Protein AF-A0A3A1XYJ6-F1 (afdb_monomer)

Secondary structure (DSSP, 8-state):
-HHHHHTS-HHHHHHHIIIIIHHHHHHHHHHHHHHHHHHHHHHHHHHH-TT--S-----------HHHHHHHHHHHHHTTTT-HHHHHHHHHHHHHHHHHHHHHHHHHHH-TT--EEEEE-SSS--HHHHHHHHT-S-B-SGGGSPPP-TT---EEEEE-SSS----TT--HHHHHHHHHHHHHHHHHHHHHHHHHTT--GGG-PPPPHHHHHHHHTTSTTT-TTSS--PPPTT--TTEEPPPHHHHHHHHT--TTS----STT---TT-----TT--HHHHHHHHHHHHHS-SEEEE-SSTTEEEEEEEETTEEEEEEEEE-SSSEEEEEEEE--S-SSS---

Structure (mmCIF, N/CA/C/O backbone):
data_AF-A0A3A1XYJ6-F1
#
_entry.id   AF-A0A3A1XYJ6-F1
#
loop_
_atom_site.group_PDB
_atom_site.id
_atom_site.type_symbol
_atom_site.label_atom_id
_atom_site.label_alt_id
_atom_site.label_comp_id
_atom_site.label_asym_id
_atom_site.label_entity_id
_atom_site.label_seq_id
_atom_site.pdbx_PDB_ins_code
_atom_site.Cartn_x
_atom_site.Cartn_y
_atom_site.Cartn_z
_atom_site.occupancy
_atom_site.B_iso_or_equiv
_atom_site.auth_seq_id
_atom_site.auth_comp_id
_atom_site.auth_asym_id
_atom_site.auth_atom_id
_atom_site.pdbx_PDB_model_num
ATOM 1 N N . MET A 1 1 ? 26.754 -19.474 11.136 1.00 63.81 1 MET A N 1
ATOM 2 C CA . MET A 1 1 ? 26.015 -18.246 11.512 1.00 63.81 1 MET A CA 1
ATOM 3 C C . MET A 1 1 ? 24.917 -18.523 12.541 1.00 63.81 1 MET A C 1
ATOM 5 O O . MET A 1 1 ? 25.053 -18.059 13.660 1.00 63.81 1 MET A O 1
ATOM 9 N N . LEU A 1 2 ? 23.892 -19.336 12.244 1.00 57.06 2 LEU A N 1
ATOM 10 C CA . LEU A 1 2 ? 22.789 -19.609 13.192 1.00 57.06 2 LEU A CA 1
ATOM 11 C C . LEU A 1 2 ? 23.242 -20.187 14.548 1.00 57.06 2 LEU A C 1
ATOM 13 O O . LEU A 1 2 ? 22.751 -19.758 15.584 1.00 57.06 2 LEU A O 1
ATOM 17 N N . GLN A 1 3 ? 24.231 -21.089 14.557 1.00 61.28 3 GLN A N 1
ATOM 18 C CA . GLN A 1 3 ? 24.819 -21.616 15.799 1.00 61.28 3 GLN A CA 1
ATOM 19 C C . GLN A 1 3 ? 25.524 -20.534 16.640 1.00 61.28 3 GLN A C 1
ATOM 21 O O . GLN A 1 3 ? 25.426 -20.575 17.857 1.00 61.28 3 GLN A O 1
ATOM 26 N N . LYS A 1 4 ? 26.163 -19.542 15.997 1.00 59.78 4 LYS A N 1
ATOM 27 C CA . LYS A 1 4 ? 26.840 -18.401 16.648 1.00 59.78 4 LYS A CA 1
ATOM 28 C C . LYS A 1 4 ? 25.825 -17.449 17.296 1.00 59.78 4 LYS A C 1
ATOM 30 O O . LYS A 1 4 ? 26.060 -16.979 18.399 1.00 59.78 4 LYS A O 1
ATOM 35 N N . ILE A 1 5 ? 24.688 -17.211 16.635 1.00 60.09 5 ILE A N 1
ATOM 36 C CA . ILE A 1 5 ? 23.579 -16.397 17.168 1.00 60.09 5 ILE A CA 1
ATOM 37 C C . ILE A 1 5 ? 22.907 -17.110 18.351 1.00 60.09 5 ILE A C 1
ATOM 39 O O . ILE A 1 5 ? 22.616 -16.480 19.362 1.00 60.09 5 ILE A O 1
ATOM 43 N N . ALA A 1 6 ? 22.698 -18.427 18.251 1.00 54.47 6 ALA A N 1
ATOM 44 C CA . ALA A 1 6 ? 22.055 -19.220 19.299 1.00 54.47 6 ALA A CA 1
ATOM 45 C C . ALA A 1 6 ? 22.888 -19.338 20.590 1.00 54.47 6 ALA A C 1
ATOM 47 O O . ALA A 1 6 ? 22.323 -19.580 21.653 1.00 54.47 6 ALA A O 1
ATOM 48 N N . SER A 1 7 ? 24.213 -19.176 20.504 1.00 56.34 7 SER A N 1
ATOM 49 C CA . SER A 1 7 ? 25.140 -19.267 21.638 1.00 56.34 7 SER A CA 1
ATOM 50 C C . SER A 1 7 ? 25.581 -17.913 22.212 1.00 56.34 7 SER A C 1
ATOM 52 O O . SER A 1 7 ? 26.388 -17.891 23.138 1.00 56.34 7 SER A O 1
ATOM 54 N N . ALA A 1 8 ? 25.133 -16.793 21.640 1.00 66.06 8 ALA A N 1
ATOM 55 C CA . ALA A 1 8 ? 25.579 -15.449 22.004 1.00 66.06 8 ALA A CA 1
ATOM 56 C C . ALA A 1 8 ? 24.764 -14.845 23.164 1.00 66.06 8 ALA A C 1
ATOM 58 O O . ALA A 1 8 ? 23.634 -15.260 23.433 1.00 66.06 8 ALA A O 1
ATOM 59 N N . SER A 1 9 ? 25.324 -13.834 23.842 1.00 69.75 9 SER A N 1
ATOM 60 C CA . SER A 1 9 ? 24.548 -13.005 24.774 1.00 69.75 9 SER A CA 1
ATOM 61 C C . SER A 1 9 ? 23.397 -12.313 24.025 1.00 69.75 9 SER A C 1
ATOM 63 O O . S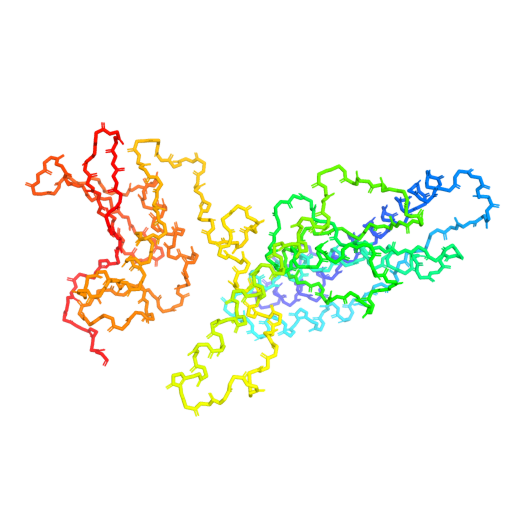ER A 1 9 ? 23.477 -12.119 22.813 1.00 69.75 9 SER A O 1
ATOM 65 N N . THR A 1 10 ? 22.317 -11.920 24.708 1.00 72.62 10 THR A N 1
ATOM 66 C CA . THR A 1 10 ? 21.145 -11.306 24.049 1.00 72.62 10 THR A CA 1
ATOM 67 C C . THR A 1 10 ? 21.507 -10.085 23.196 1.00 72.62 10 THR A C 1
ATOM 69 O O . THR A 1 10 ? 20.872 -9.847 22.171 1.00 72.62 10 THR A O 1
ATOM 72 N N . GLU A 1 11 ? 22.522 -9.321 23.604 1.00 71.00 11 GLU A N 1
ATOM 73 C CA . GLU A 1 11 ? 22.974 -8.138 22.871 1.00 71.00 11 GLU A CA 1
ATOM 74 C C . GLU A 1 11 ? 23.861 -8.516 21.677 1.00 71.00 11 GLU A C 1
ATOM 76 O O . GLU A 1 11 ? 23.611 -8.066 20.560 1.00 71.00 11 GLU A O 1
ATOM 81 N N . ASP A 1 12 ? 24.808 -9.438 21.859 1.00 73.75 12 ASP A N 1
ATOM 82 C CA . ASP A 1 12 ? 25.664 -9.924 20.768 1.00 73.75 12 ASP A CA 1
ATOM 83 C C . ASP A 1 12 ? 24.860 -10.676 19.693 1.00 73.75 12 ASP A C 1
AT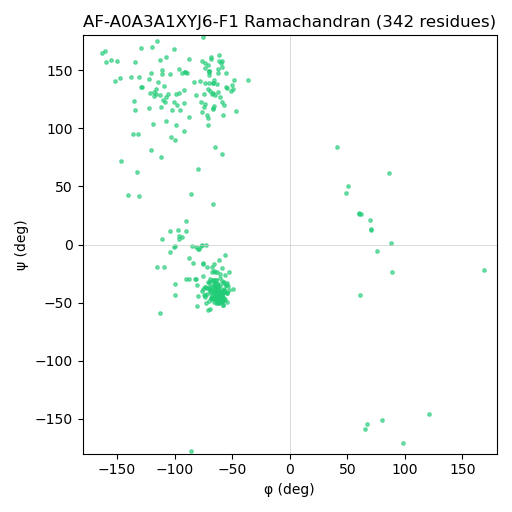OM 85 O O . ASP A 1 12 ? 25.139 -10.569 18.498 1.00 73.75 12 ASP A O 1
ATOM 89 N N . ALA A 1 13 ? 23.814 -11.405 20.097 1.00 71.31 13 ALA A N 1
ATOM 90 C CA . ALA A 1 13 ? 22.883 -12.067 19.189 1.00 71.31 13 ALA A CA 1
ATOM 91 C C . ALA A 1 13 ? 22.082 -11.056 18.352 1.00 71.31 13 ALA A C 1
ATOM 93 O O . ALA A 1 13 ? 21.838 -11.299 17.169 1.00 71.31 13 ALA A O 1
ATOM 94 N N . ARG A 1 14 ? 21.690 -9.914 18.940 1.00 70.44 14 ARG A N 1
ATOM 95 C CA . ARG A 1 14 ? 21.007 -8.822 18.223 1.00 70.44 14 ARG A CA 1
ATOM 96 C C . ARG A 1 14 ? 21.930 -8.149 17.218 1.00 70.44 14 ARG A C 1
ATOM 98 O O . ARG A 1 14 ? 21.510 -7.942 16.086 1.00 70.44 14 ARG A O 1
ATOM 105 N N . ILE A 1 15 ? 23.171 -7.863 17.607 1.00 75.31 15 ILE A N 1
ATOM 106 C CA . ILE A 1 15 ? 24.178 -7.274 16.717 1.00 75.31 15 ILE A CA 1
ATOM 107 C C . ILE A 1 15 ? 24.448 -8.215 15.537 1.00 75.31 15 ILE A C 1
ATOM 109 O O . ILE A 1 15 ? 24.305 -7.813 14.389 1.00 75.31 15 ILE A O 1
ATOM 113 N N . ALA A 1 16 ? 24.717 -9.500 15.793 1.00 79.50 16 ALA A N 1
ATOM 114 C CA . ALA A 1 16 ? 24.956 -10.480 14.731 1.00 79.50 16 ALA A CA 1
ATOM 115 C C . ALA A 1 16 ? 23.741 -10.676 13.798 1.00 79.50 16 ALA A C 1
ATOM 117 O O . ALA A 1 16 ? 23.899 -10.911 12.599 1.00 79.50 16 ALA A O 1
ATOM 118 N N . LEU A 1 17 ? 22.516 -10.570 14.323 1.00 76.75 17 LEU A N 1
ATOM 119 C CA . LEU A 1 17 ? 21.297 -10.613 13.515 1.00 76.75 17 LEU A CA 1
ATOM 120 C C . LEU A 1 17 ? 21.206 -9.414 12.554 1.00 76.75 17 LEU A C 1
ATOM 122 O O . LEU A 1 17 ? 20.883 -9.607 11.382 1.00 76.75 17 LEU A O 1
ATOM 126 N N . ILE A 1 18 ? 21.485 -8.205 13.048 1.00 75.94 18 ILE A N 1
ATOM 127 C CA . ILE A 1 18 ? 21.384 -6.944 12.296 1.00 75.94 18 ILE A CA 1
ATOM 128 C C . ILE A 1 18 ? 22.517 -6.794 11.281 1.00 75.94 18 ILE A C 1
ATOM 130 O O . ILE A 1 18 ? 22.260 -6.426 10.137 1.00 75.94 18 ILE A O 1
ATOM 134 N N . ASP A 1 19 ? 23.747 -7.086 11.693 1.00 79.56 19 ASP A N 1
ATOM 135 C CA . ASP A 1 19 ? 24.942 -6.778 10.908 1.00 79.56 19 ASP A CA 1
ATOM 136 C C . ASP A 1 19 ? 25.295 -7.893 9.922 1.00 79.56 19 ASP A C 1
ATOM 138 O O . ASP A 1 19 ? 25.861 -7.623 8.862 1.00 79.56 19 ASP A O 1
ATOM 142 N N . GLU A 1 20 ? 24.963 -9.148 10.249 1.00 80.88 20 GLU A N 1
ATOM 143 C CA . GLU A 1 20 ? 25.356 -10.303 9.439 1.00 80.88 20 GLU A CA 1
ATOM 144 C C . GLU A 1 20 ? 24.151 -10.984 8.771 1.00 80.88 20 GLU A C 1
ATOM 146 O O . GLU A 1 20 ? 24.097 -11.076 7.545 1.00 80.88 20 GLU A O 1
ATOM 151 N N . LEU A 1 21 ? 23.168 -11.465 9.543 1.00 81.75 21 LEU A N 1
ATOM 152 C CA . LEU A 1 21 ? 22.130 -12.349 8.991 1.00 81.75 21 LEU A CA 1
ATOM 153 C C . LEU A 1 21 ? 21.122 -11.615 8.097 1.00 81.75 21 LEU A C 1
ATOM 155 O O . LEU A 1 21 ? 20.847 -12.075 6.989 1.00 81.75 21 LEU A O 1
ATOM 159 N N . ILE A 1 22 ? 20.545 -10.504 8.566 1.00 79.31 22 ILE A N 1
ATOM 160 C CA . ILE A 1 22 ? 19.515 -9.778 7.806 1.00 79.31 22 ILE A CA 1
ATOM 161 C C . ILE A 1 22 ? 20.060 -9.253 6.467 1.00 79.31 22 ILE A C 1
ATOM 163 O O . ILE A 1 22 ? 19.395 -9.482 5.454 1.00 79.31 22 ILE A O 1
ATOM 167 N N . PRO A 1 23 ? 21.241 -8.605 6.399 1.00 79.31 23 PRO A N 1
ATOM 168 C CA . PRO A 1 23 ? 21.790 -8.122 5.137 1.00 79.31 23 PRO A CA 1
ATOM 169 C C . PRO A 1 23 ? 22.114 -9.258 4.167 1.00 79.31 23 PRO A C 1
ATOM 171 O O . PRO A 1 23 ? 21.889 -9.105 2.969 1.00 79.31 23 PRO A O 1
ATOM 174 N N . GLU A 1 24 ? 22.599 -10.402 4.662 1.00 83.38 24 GLU A N 1
ATOM 175 C CA . GLU A 1 24 ? 22.904 -11.559 3.815 1.00 83.38 24 GLU A CA 1
ATOM 176 C C . GLU A 1 24 ? 21.634 -12.147 3.194 1.00 83.38 24 GLU A C 1
ATOM 178 O O . GLU A 1 24 ? 21.546 -12.310 1.977 1.00 83.38 24 GLU A O 1
ATOM 183 N N . VAL A 1 25 ? 20.614 -12.382 4.024 1.00 83.69 25 VAL A N 1
ATOM 184 C CA . VAL A 1 25 ? 19.307 -12.870 3.572 1.00 83.69 25 VAL A CA 1
ATOM 185 C C . VAL A 1 25 ? 18.686 -11.874 2.594 1.00 83.69 25 VAL A C 1
ATOM 187 O O . VAL A 1 25 ? 18.263 -12.261 1.506 1.00 83.69 25 VAL A O 1
ATOM 190 N N . ALA A 1 26 ? 18.664 -10.585 2.939 1.00 81.75 26 ALA A N 1
ATOM 191 C CA . ALA A 1 26 ? 18.131 -9.549 2.066 1.00 81.75 26 ALA A CA 1
ATOM 192 C C . ALA A 1 26 ? 18.861 -9.535 0.718 1.00 81.75 26 ALA A C 1
ATOM 194 O O . ALA A 1 26 ? 18.194 -9.523 -0.311 1.00 81.75 26 ALA A O 1
ATOM 195 N N . SER A 1 27 ? 20.195 -9.608 0.709 1.00 81.94 27 SER A N 1
ATOM 196 C CA . SER A 1 27 ? 21.009 -9.627 -0.512 1.00 81.94 27 SER A CA 1
ATOM 197 C C . SER A 1 27 ? 20.676 -10.821 -1.407 1.00 81.94 27 SER A C 1
ATOM 199 O O . SER A 1 27 ? 20.423 -10.634 -2.595 1.00 81.94 27 SER A O 1
ATOM 201 N N . GLN A 1 28 ? 20.620 -12.032 -0.844 1.00 85.12 28 GLN A N 1
ATOM 202 C CA . GLN A 1 28 ? 20.353 -13.250 -1.611 1.00 85.12 28 GLN A CA 1
ATOM 203 C C . GLN A 1 28 ? 18.969 -13.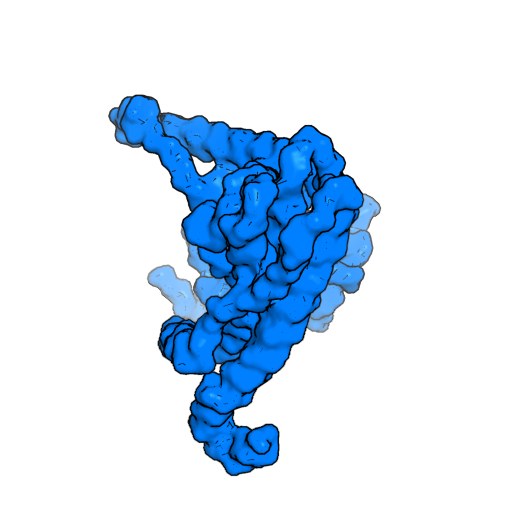219 -2.277 1.00 85.12 28 GLN A C 1
ATOM 205 O 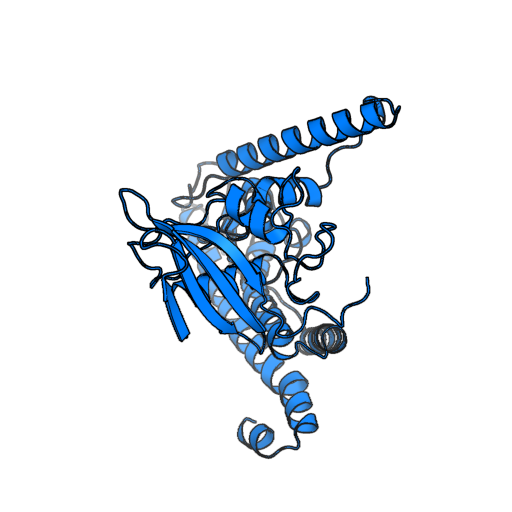O . GLN A 1 28 ? 18.842 -13.501 -3.469 1.00 85.12 28 GLN A O 1
ATOM 210 N N . TYR A 1 29 ? 17.923 -12.857 -1.528 1.00 86.38 29 TYR A N 1
ATOM 211 C CA . TYR A 1 29 ? 16.569 -12.773 -2.086 1.00 86.38 29 TYR A CA 1
ATOM 212 C C . TYR A 1 29 ? 16.414 -11.596 -3.057 1.00 86.38 29 TYR A C 1
ATOM 214 O O . TYR A 1 29 ? 15.684 -11.708 -4.041 1.00 86.38 29 TYR A O 1
ATOM 222 N N . SER A 1 30 ? 17.114 -10.487 -2.810 1.00 83.56 30 SER A N 1
ATOM 223 C CA . SER A 1 30 ? 17.104 -9.309 -3.682 1.00 83.56 30 SER A CA 1
ATOM 224 C C . SER A 1 30 ? 17.605 -9.626 -5.086 1.00 83.56 30 SER A C 1
ATOM 226 O O . SER A 1 30 ? 16.962 -9.249 -6.064 1.00 83.56 30 SER A O 1
ATOM 228 N N . GLU A 1 31 ? 18.722 -10.348 -5.185 1.00 86.31 31 GLU A N 1
ATOM 229 C CA . GLU A 1 31 ? 19.312 -10.747 -6.464 1.00 86.31 31 GLU A CA 1
ATOM 230 C C . GLU A 1 31 ? 18.372 -11.666 -7.252 1.00 86.31 31 GLU A C 1
ATOM 232 O O . GLU A 1 31 ? 18.078 -11.398 -8.416 1.00 86.31 31 GLU A O 1
ATOM 237 N N . GLN A 1 32 ? 17.798 -12.682 -6.599 1.00 90.62 32 GLN A N 1
ATOM 238 C CA . GLN A 1 32 ? 16.835 -13.587 -7.237 1.00 90.62 32 GLN A CA 1
ATOM 239 C C . GLN A 1 32 ? 15.597 -12.843 -7.755 1.00 90.62 32 GLN A C 1
ATOM 241 O O . GLN A 1 32 ? 15.136 -13.097 -8.867 1.00 90.62 32 GLN A O 1
ATOM 246 N N . ILE A 1 33 ? 15.062 -11.898 -6.976 1.00 90.19 33 ILE A N 1
ATOM 247 C CA . ILE A 1 33 ? 13.900 -11.096 -7.379 1.00 90.19 33 ILE A CA 1
ATOM 248 C C . ILE A 1 33 ? 14.244 -10.170 -8.546 1.00 90.19 33 ILE A C 1
ATOM 250 O O . ILE A 1 33 ? 13.427 -10.018 -9.455 1.00 90.19 33 ILE A O 1
ATOM 254 N N . ALA A 1 34 ? 15.437 -9.570 -8.551 1.00 91.00 34 ALA A N 1
ATOM 255 C CA . ALA A 1 34 ? 15.909 -8.775 -9.679 1.00 91.00 34 ALA A CA 1
ATOM 256 C C . ALA A 1 34 ? 16.028 -9.633 -10.948 1.00 91.00 34 ALA A C 1
ATOM 258 O O . ALA A 1 34 ? 15.541 -9.224 -11.997 1.00 91.00 34 ALA A O 1
ATOM 259 N N . MET A 1 35 ? 16.597 -10.841 -10.856 1.00 93.75 35 MET A N 1
ATOM 260 C CA . MET A 1 35 ? 16.712 -11.766 -11.992 1.00 93.75 35 MET A CA 1
ATOM 261 C C . MET A 1 35 ? 15.349 -12.152 -12.565 1.00 93.75 35 MET A C 1
ATOM 263 O O . MET A 1 35 ? 15.145 -12.092 -13.776 1.00 93.75 35 MET A O 1
ATOM 267 N N . VAL A 1 36 ? 14.395 -12.505 -11.698 1.00 95.25 36 VAL A N 1
ATOM 268 C CA . VAL A 1 36 ? 13.024 -12.825 -12.118 1.00 95.25 36 VAL A CA 1
ATOM 269 C C . VAL A 1 36 ? 12.360 -11.614 -12.775 1.00 95.25 36 VAL A C 1
ATOM 271 O O . VAL A 1 36 ? 11.692 -11.768 -13.792 1.00 95.25 36 VAL A O 1
ATOM 274 N N . ALA A 1 37 ? 12.563 -10.408 -12.237 1.00 94.62 37 ALA A N 1
ATOM 275 C CA . ALA A 1 37 ? 12.015 -9.185 -12.816 1.00 94.62 37 ALA A CA 1
ATOM 276 C C . ALA A 1 37 ? 12.631 -8.846 -14.183 1.00 94.62 37 ALA A C 1
ATOM 278 O O . ALA A 1 37 ? 11.898 -8.440 -15.078 1.00 94.62 37 ALA A O 1
ATOM 279 N N . ALA A 1 38 ? 13.944 -9.022 -14.358 1.00 96.44 38 ALA A N 1
ATOM 280 C CA . ALA A 1 38 ? 14.623 -8.803 -15.634 1.00 96.44 38 ALA A CA 1
ATOM 281 C C . ALA A 1 38 ? 14.108 -9.768 -16.707 1.00 96.44 38 ALA A C 1
ATOM 283 O O . ALA A 1 38 ? 13.661 -9.320 -17.759 1.00 96.44 38 ALA A O 1
ATOM 284 N N . LYS A 1 39 ? 14.053 -11.066 -16.391 1.00 96.94 39 LYS A N 1
ATOM 285 C CA . LYS A 1 39 ? 13.497 -12.076 -17.297 1.00 96.94 39 LYS A CA 1
ATOM 286 C C . LYS A 1 39 ? 12.041 -11.773 -17.660 1.00 96.94 39 LYS A C 1
ATOM 288 O O . LYS A 1 39 ? 11.666 -11.799 -18.825 1.00 96.94 39 LYS A O 1
ATOM 293 N N . TRP A 1 40 ? 11.221 -11.439 -16.664 1.00 95.69 40 TRP A N 1
ATOM 294 C CA . TRP A 1 40 ? 9.825 -11.076 -16.900 1.00 95.69 40 TRP A CA 1
ATOM 295 C C . TRP A 1 40 ? 9.687 -9.814 -17.767 1.00 95.69 40 TRP A C 1
ATOM 297 O O . TRP A 1 40 ? 8.786 -9.738 -18.595 1.00 95.69 40 TRP A O 1
ATOM 307 N N . TYR A 1 41 ? 10.580 -8.829 -17.622 1.00 95.62 41 TYR A N 1
ATOM 308 C CA . TYR A 1 41 ? 10.599 -7.648 -18.488 1.00 95.62 41 TYR A CA 1
ATOM 309 C C . TYR A 1 4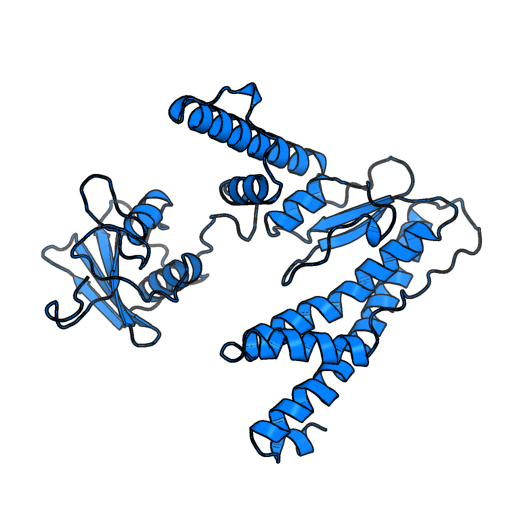1 ? 10.843 -8.023 -19.951 1.00 95.62 41 TYR A C 1
ATOM 311 O O . TYR A 1 41 ? 10.144 -7.516 -20.821 1.00 95.62 41 TYR A O 1
ATOM 319 N N . GLU A 1 42 ? 11.814 -8.899 -20.218 1.00 95.81 42 GLU A N 1
ATOM 320 C CA . GLU A 1 42 ? 12.126 -9.378 -21.571 1.00 95.81 42 GLU A CA 1
ATOM 321 C C . GLU A 1 42 ? 10.941 -10.121 -22.186 1.00 95.81 42 GLU A C 1
ATOM 323 O O . GLU A 1 42 ? 10.570 -9.829 -23.319 1.00 95.81 42 GLU A O 1
ATOM 328 N N . GLU A 1 43 ? 10.301 -11.011 -21.420 1.00 94.06 43 GLU A N 1
ATOM 329 C CA . GLU A 1 43 ? 9.098 -11.738 -21.847 1.00 94.06 43 GLU A CA 1
ATOM 330 C C . GLU A 1 43 ? 7.966 -10.770 -22.222 1.00 94.06 43 GLU A C 1
ATOM 332 O O . GLU A 1 43 ? 7.435 -10.825 -23.329 1.00 94.06 43 GLU A O 1
ATOM 337 N N . VAL A 1 44 ? 7.636 -9.824 -21.335 1.00 92.25 44 VAL A N 1
ATOM 338 C CA . VAL A 1 44 ? 6.569 -8.843 -21.594 1.00 92.25 44 VAL A CA 1
ATOM 339 C C . VAL A 1 44 ? 6.928 -7.917 -22.756 1.00 92.25 44 VAL A C 1
ATOM 341 O O . VAL A 1 44 ? 6.047 -7.531 -23.522 1.00 92.25 44 VAL A O 1
ATOM 344 N N . ARG A 1 45 ? 8.205 -7.551 -22.906 1.00 92.88 45 ARG A N 1
ATOM 345 C CA . ARG A 1 45 ? 8.677 -6.728 -24.023 1.00 92.88 45 ARG A CA 1
ATOM 346 C C . ARG A 1 45 ? 8.540 -7.463 -25.352 1.00 92.88 45 ARG A C 1
ATOM 348 O O . ARG A 1 45 ? 8.056 -6.859 -26.303 1.00 92.88 45 ARG A O 1
ATOM 355 N N . ALA A 1 46 ? 8.952 -8.728 -25.416 1.00 92.12 46 ALA A N 1
ATOM 356 C CA . ALA A 1 46 ? 8.841 -9.553 -26.616 1.00 92.12 46 ALA A CA 1
ATOM 357 C C . ALA A 1 46 ? 7.372 -9.735 -27.033 1.00 92.12 46 ALA A C 1
ATOM 359 O O . ALA A 1 46 ? 7.044 -9.569 -28.204 1.00 92.12 46 ALA A O 1
ATOM 360 N N . ASP A 1 47 ? 6.477 -9.968 -26.067 1.00 89.94 47 ASP A N 1
ATOM 361 C CA . ASP A 1 47 ? 5.033 -10.052 -26.312 1.00 89.94 47 ASP A CA 1
ATOM 362 C C . ASP A 1 47 ? 4.439 -8.717 -26.795 1.00 89.94 47 ASP A C 1
ATOM 364 O O . ASP A 1 47 ? 3.563 -8.692 -27.661 1.00 89.94 47 ASP A O 1
ATOM 368 N N . ALA A 1 48 ? 4.889 -7.592 -26.227 1.00 89.12 48 ALA A N 1
ATOM 369 C CA . ALA A 1 48 ? 4.404 -6.262 -26.591 1.00 89.12 48 ALA A CA 1
ATOM 370 C C . ALA A 1 48 ? 4.951 -5.768 -27.942 1.00 89.12 48 ALA A C 1
ATOM 372 O O . ALA A 1 48 ? 4.313 -4.942 -28.595 1.00 89.12 48 ALA A O 1
ATOM 373 N N . LEU A 1 49 ? 6.128 -6.244 -28.350 1.00 91.12 49 LEU A N 1
ATOM 374 C CA . LEU A 1 49 ? 6.859 -5.795 -29.534 1.00 91.12 49 LEU A CA 1
ATOM 375 C C . LEU A 1 49 ? 7.341 -6.993 -30.376 1.00 91.12 49 LEU A C 1
ATOM 377 O O . LEU A 1 49 ? 8.549 -7.150 -30.568 1.00 91.12 49 LEU A O 1
ATOM 381 N N . PRO A 1 50 ? 6.427 -7.821 -30.915 1.00 89.94 50 PRO A N 1
ATOM 382 C CA . PRO A 1 50 ? 6.787 -9.075 -31.586 1.00 89.94 50 PRO A CA 1
ATOM 383 C C . PRO A 1 50 ? 7.648 -8.879 -32.844 1.00 89.94 50 PRO A C 1
ATOM 385 O O . PRO A 1 50 ? 8.388 -9.779 -33.227 1.00 89.94 50 PRO A O 1
ATOM 388 N N . ASP A 1 51 ? 7.581 -7.699 -33.469 1.00 91.25 51 ASP A N 1
ATOM 389 C CA . ASP A 1 51 ? 8.323 -7.362 -34.691 1.00 91.25 51 ASP A CA 1
ATOM 390 C C . ASP A 1 51 ? 9.668 -6.654 -34.416 1.00 91.25 51 ASP A C 1
ATOM 392 O O . ASP A 1 51 ? 10.319 -6.160 -35.339 1.00 91.25 51 ASP A O 1
ATOM 396 N N . VAL A 1 52 ? 10.080 -6.533 -33.147 1.00 90.12 52 VAL A N 1
ATOM 397 C CA . VAL A 1 52 ? 11.313 -5.839 -32.749 1.00 90.12 52 VAL A CA 1
ATOM 398 C C . VAL A 1 52 ? 12.371 -6.848 -32.310 1.00 90.12 52 VAL A C 1
ATOM 400 O O . VAL A 1 52 ? 12.324 -7.359 -31.197 1.00 90.12 52 VAL A O 1
ATOM 403 N N . ASP A 1 53 ? 13.379 -7.042 -33.159 1.00 89.62 53 ASP A N 1
ATOM 404 C CA . ASP A 1 53 ? 14.587 -7.818 -32.856 1.00 89.62 53 ASP A CA 1
ATOM 405 C C . ASP A 1 53 ? 15.807 -6.885 -32.783 1.00 89.62 53 ASP A C 1
ATOM 407 O O . ASP A 1 53 ? 16.585 -6.740 -33.724 1.00 89.62 53 ASP A O 1
ATOM 411 N N . ASP A 1 54 ? 15.908 -6.141 -31.680 1.00 93.69 54 ASP A N 1
ATOM 412 C CA . ASP A 1 54 ? 16.982 -5.171 -31.427 1.00 93.69 54 ASP A CA 1
ATOM 413 C C . ASP A 1 54 ? 18.031 -5.670 -30.421 1.00 93.69 54 ASP A C 1
ATOM 415 O O . ASP A 1 54 ? 18.858 -4.884 -29.955 1.00 93.69 54 ASP A O 1
ATOM 419 N N . GLY A 1 55 ? 18.004 -6.966 -30.086 1.00 93.00 55 GLY A N 1
ATOM 420 C CA . GLY A 1 55 ? 18.945 -7.584 -29.147 1.00 93.00 55 GLY A CA 1
ATOM 421 C C . GLY A 1 55 ? 18.884 -7.001 -27.731 1.00 93.00 55 GLY A C 1
ATOM 422 O O . GLY A 1 55 ? 19.891 -6.994 -27.026 1.00 93.00 55 GLY A O 1
ATOM 423 N N . PHE A 1 56 ? 17.740 -6.446 -27.317 1.00 95.69 56 PHE A N 1
ATOM 424 C CA . PHE A 1 56 ? 17.592 -5.894 -25.973 1.00 95.69 56 PHE A CA 1
ATOM 425 C C . PHE A 1 56 ? 17.672 -6.994 -24.905 1.00 95.69 56 PHE A C 1
ATOM 427 O O . PHE A 1 56 ? 16.806 -7.860 -24.836 1.00 95.69 56 PHE A O 1
ATOM 434 N N . GLU A 1 57 ? 18.655 -6.884 -24.012 1.00 96.75 57 GLU A N 1
ATOM 435 C CA . GLU A 1 57 ? 18.803 -7.733 -22.824 1.00 96.75 57 GLU A CA 1
ATOM 436 C C . GLU A 1 57 ? 18.590 -6.902 -21.564 1.00 96.75 57 GLU A C 1
ATOM 438 O O . GLU A 1 57 ? 19.234 -5.858 -21.407 1.00 96.75 57 GLU A O 1
ATOM 443 N N . ALA A 1 58 ? 17.719 -7.344 -20.655 1.00 96.50 58 ALA A N 1
ATOM 444 C CA . ALA A 1 58 ? 17.424 -6.676 -19.394 1.00 96.50 58 ALA A CA 1
ATOM 445 C C . ALA A 1 58 ? 18.603 -6.762 -18.410 1.00 96.50 58 ALA A C 1
ATOM 447 O O . ALA A 1 58 ? 19.246 -7.792 -18.243 1.00 96.50 58 ALA A O 1
ATOM 448 N N . LEU A 1 59 ? 18.872 -5.661 -17.705 1.00 94.69 59 LEU A N 1
ATOM 449 C CA . LEU A 1 59 ? 19.907 -5.600 -16.672 1.00 94.69 59 LEU A CA 1
ATOM 450 C C . LEU A 1 59 ? 19.276 -5.623 -15.292 1.00 94.69 59 LEU A C 1
ATOM 452 O O . LEU A 1 59 ? 18.217 -5.033 -15.078 1.00 94.69 59 LEU A O 1
ATOM 456 N N . LEU A 1 60 ? 19.969 -6.243 -14.342 1.00 92.56 60 LEU A N 1
ATOM 457 C CA . LEU A 1 60 ? 19.604 -6.156 -12.934 1.00 92.56 60 LEU A CA 1
ATOM 458 C C . LEU A 1 60 ? 19.874 -4.736 -12.442 1.00 92.56 60 LEU A C 1
ATOM 460 O O . LEU A 1 60 ? 20.960 -4.193 -12.662 1.00 92.56 60 LEU A O 1
ATOM 464 N N . ALA A 1 61 ? 18.908 -4.130 -11.755 1.00 85.69 61 ALA A N 1
ATOM 465 C CA . ALA A 1 61 ? 19.188 -2.869 -11.087 1.00 85.69 61 ALA A CA 1
ATOM 466 C C . ALA A 1 61 ? 20.193 -3.106 -9.957 1.00 85.69 61 ALA A C 1
ATOM 468 O O . ALA A 1 61 ? 19.995 -3.974 -9.105 1.00 85.69 61 ALA A O 1
ATOM 469 N N . GLN A 1 62 ? 21.248 -2.293 -9.917 1.00 72.50 62 GLN A N 1
ATOM 470 C CA . GLN A 1 62 ? 22.117 -2.245 -8.753 1.00 72.50 62 GLN A CA 1
ATOM 471 C C . GLN A 1 62 ? 21.349 -1.576 -7.614 1.00 72.50 62 GLN A C 1
ATOM 473 O O . GLN A 1 62 ? 21.155 -0.361 -7.600 1.00 72.50 62 GLN A O 1
ATOM 478 N N . THR A 1 63 ? 20.869 -2.383 -6.674 1.00 68.00 63 THR A N 1
ATOM 479 C CA . THR A 1 63 ? 20.241 -1.871 -5.460 1.00 68.00 63 THR A CA 1
ATOM 480 C C . THR A 1 63 ? 21.273 -1.570 -4.378 1.00 68.00 63 THR A C 1
ATOM 482 O O . THR A 1 63 ? 22.481 -1.675 -4.584 1.00 68.00 63 THR A O 1
ATOM 485 N N . TYR A 1 64 ? 20.772 -1.144 -3.224 1.00 69.56 64 TYR A N 1
ATOM 486 C CA . TYR A 1 64 ? 21.504 -0.808 -2.006 1.00 69.56 64 TYR A CA 1
ATOM 487 C C . TYR A 1 64 ? 22.719 -1.694 -1.729 1.00 69.56 64 TYR A C 1
ATOM 489 O O . TYR A 1 64 ? 22.679 -2.911 -1.903 1.00 69.56 64 TYR A O 1
ATOM 497 N N . SER A 1 65 ? 23.790 -1.081 -1.225 1.00 71.19 65 SER A N 1
ATOM 498 C CA . SER A 1 65 ? 24.932 -1.829 -0.704 1.00 71.19 65 SER A CA 1
ATOM 499 C C . SER A 1 65 ? 24.563 -2.518 0.615 1.00 71.19 65 SER A C 1
ATOM 501 O O . SER A 1 65 ? 23.718 -2.017 1.359 1.00 71.19 65 SER A O 1
ATOM 503 N N . LYS A 1 66 ? 25.249 -3.620 0.965 1.00 68.38 66 LYS A N 1
ATOM 504 C CA . LYS A 1 66 ? 25.124 -4.244 2.301 1.00 68.38 66 LYS A CA 1
ATOM 505 C C . LYS A 1 66 ? 25.268 -3.203 3.420 1.00 68.38 66 LYS A C 1
ATOM 507 O O . LYS A 1 66 ? 24.517 -3.234 4.384 1.00 68.38 66 LYS A O 1
ATOM 512 N N . LYS A 1 67 ? 26.169 -2.230 3.239 1.00 73.75 67 LYS A N 1
ATOM 513 C CA . LYS A 1 67 ? 26.362 -1.102 4.158 1.00 73.75 67 LYS A CA 1
ATOM 514 C C . LYS A 1 67 ? 25.109 -0.227 4.294 1.00 73.75 67 LYS A C 1
ATOM 516 O O . LYS A 1 67 ? 24.706 0.040 5.415 1.00 73.75 67 LYS A O 1
ATOM 521 N N . ALA A 1 68 ? 24.474 0.164 3.189 1.00 73.06 68 ALA A N 1
ATOM 522 C CA . ALA A 1 68 ? 23.244 0.959 3.231 1.00 73.06 68 ALA A CA 1
ATOM 523 C C . ALA A 1 68 ? 22.087 0.200 3.906 1.00 73.06 68 ALA A C 1
ATOM 525 O O . ALA A 1 68 ? 21.304 0.799 4.636 1.00 73.06 68 ALA A O 1
ATOM 526 N N . ILE A 1 69 ? 22.015 -1.123 3.704 1.00 69.12 69 ILE A N 1
ATOM 527 C CA . ILE A 1 69 ? 21.043 -1.990 4.381 1.00 69.12 69 ILE A CA 1
ATOM 528 C C . ILE A 1 69 ? 21.271 -1.969 5.896 1.00 69.12 69 ILE A C 1
ATOM 530 O O . ILE A 1 69 ? 20.329 -1.741 6.650 1.00 69.12 69 ILE A O 1
ATOM 534 N N . VAL A 1 70 ? 22.516 -2.162 6.337 1.00 73.12 70 VAL A N 1
ATOM 535 C CA . VAL A 1 70 ? 22.890 -2.135 7.759 1.00 73.12 70 VAL A CA 1
ATOM 536 C C . VAL A 1 70 ? 22.615 -0.763 8.377 1.00 73.12 70 VAL A C 1
ATOM 538 O O . VAL A 1 70 ? 21.954 -0.698 9.407 1.00 73.12 70 VAL A O 1
ATOM 541 N N . GLU A 1 71 ? 23.050 0.330 7.746 1.00 77.44 71 GLU A N 1
ATOM 542 C CA . GLU A 1 71 ? 22.861 1.699 8.255 1.00 77.44 71 GLU A CA 1
ATOM 543 C C . GLU A 1 71 ? 21.379 2.035 8.460 1.00 77.44 71 GLU A C 1
ATOM 545 O O . GLU A 1 71 ? 20.984 2.477 9.536 1.00 77.44 71 GLU A O 1
ATOM 550 N N . GLU A 1 72 ? 20.530 1.749 7.475 1.00 71.50 72 GLU A N 1
ATOM 551 C CA . GLU A 1 72 ? 19.098 2.022 7.589 1.00 71.50 72 GLU A CA 1
ATOM 552 C C . GLU A 1 72 ? 18.397 1.076 8.580 1.00 71.50 72 GLU A C 1
ATOM 554 O O . GLU A 1 72 ? 17.467 1.507 9.264 1.00 71.50 72 GLU A O 1
ATOM 559 N N . ILE A 1 73 ? 18.841 -0.181 8.726 1.00 70.31 73 ILE A N 1
ATOM 560 C CA . ILE A 1 73 ? 18.337 -1.071 9.785 1.00 70.31 73 ILE A CA 1
ATOM 561 C C . ILE A 1 73 ? 18.713 -0.523 11.165 1.00 70.31 73 ILE A C 1
ATOM 563 O O . ILE A 1 73 ? 17.848 -0.469 12.041 1.00 70.31 73 ILE A O 1
ATOM 567 N N . HIS A 1 74 ? 19.960 -0.085 11.359 1.00 73.94 74 HIS A N 1
ATOM 568 C CA . HIS A 1 74 ? 20.400 0.553 12.601 1.00 73.94 74 HIS A CA 1
ATOM 569 C C . HIS A 1 74 ? 19.553 1.786 12.898 1.00 73.94 74 HIS A C 1
ATOM 571 O O . HIS A 1 74 ? 18.938 1.845 13.960 1.00 73.94 74 HIS A O 1
ATOM 577 N N . ASP A 1 75 ? 19.406 2.714 11.955 1.00 72.25 75 ASP A N 1
ATOM 578 C CA . ASP A 1 75 ? 18.598 3.924 12.143 1.00 72.25 75 ASP A CA 1
ATOM 579 C C . ASP A 1 75 ? 17.133 3.603 12.483 1.00 72.25 75 ASP A C 1
ATOM 581 O O . ASP A 1 75 ? 16.536 4.201 13.389 1.00 72.25 75 ASP A O 1
ATOM 585 N N . HIS A 1 76 ? 16.541 2.626 11.790 1.00 66.38 76 HIS A N 1
ATOM 586 C CA . HIS A 1 76 ? 15.146 2.237 11.987 1.00 66.38 76 HIS A CA 1
ATOM 587 C C . HIS A 1 76 ? 14.917 1.521 13.324 1.00 66.38 76 HIS A C 1
ATOM 589 O O . HIS A 1 76 ? 13.893 1.751 13.973 1.00 66.38 76 HIS A O 1
ATOM 595 N N . ILE A 1 77 ? 15.869 0.692 13.764 1.00 65.12 77 ILE A N 1
ATOM 596 C CA . ILE A 1 77 ? 15.828 -0.011 15.052 1.00 65.12 77 ILE A CA 1
ATOM 597 C C . ILE A 1 77 ? 16.114 0.949 16.208 1.00 65.12 77 ILE A C 1
ATOM 599 O O . ILE A 1 77 ? 15.402 0.918 17.213 1.00 65.12 77 ILE A O 1
ATOM 603 N N . LEU A 1 78 ? 17.106 1.833 16.077 1.00 63.00 78 LEU A N 1
ATOM 604 C CA . LEU A 1 78 ? 17.431 2.852 17.079 1.00 63.00 78 LEU A CA 1
ATOM 605 C C . LEU A 1 78 ? 16.251 3.804 17.309 1.00 63.00 78 LEU A C 1
ATOM 607 O O . LEU A 1 78 ? 15.977 4.177 18.449 1.00 63.00 78 LEU A O 1
ATOM 611 N N . SER A 1 79 ? 15.496 4.110 16.253 1.00 63.75 79 SER A N 1
ATOM 612 C CA . SER A 1 79 ? 14.277 4.923 16.334 1.00 63.75 79 SER A CA 1
ATOM 613 C C . SER A 1 79 ? 13.067 4.174 16.920 1.00 63.75 79 SER A C 1
ATOM 615 O O . SER A 1 79 ? 12.110 4.812 17.350 1.00 63.75 79 SER A O 1
ATOM 617 N N . ASN A 1 80 ? 13.097 2.835 16.971 1.00 61.19 80 ASN A N 1
ATOM 618 C CA . ASN A 1 80 ? 11.982 1.974 17.391 1.00 61.19 80 ASN A CA 1
ATOM 619 C C . ASN A 1 80 ? 12.413 0.916 18.427 1.00 61.19 80 ASN A C 1
ATOM 621 O O . ASN A 1 80 ? 11.995 -0.240 18.366 1.00 61.19 80 ASN A O 1
ATOM 625 N N . ARG A 1 81 ? 13.253 1.297 19.399 1.00 57.34 81 ARG A N 1
ATOM 626 C CA . ARG A 1 81 ? 13.908 0.386 20.371 1.00 57.34 81 ARG A CA 1
ATOM 627 C C . ARG A 1 81 ? 12.960 -0.553 21.135 1.00 57.34 81 ARG A C 1
ATOM 629 O O . ARG A 1 81 ? 13.392 -1.598 21.608 1.00 57.34 81 ARG A O 1
ATOM 636 N N . ASN A 1 82 ? 11.681 -0.202 21.259 1.00 65.38 82 ASN A N 1
ATOM 637 C CA . ASN A 1 82 ? 10.637 -1.000 21.913 1.00 65.38 82 ASN A CA 1
ATOM 638 C C . ASN A 1 82 ? 9.795 -1.867 20.950 1.00 65.38 82 ASN A C 1
ATOM 640 O O . ASN A 1 82 ? 8.837 -2.496 21.393 1.00 65.38 82 ASN A O 1
ATOM 644 N N . LYS A 1 83 ? 10.136 -1.892 19.657 1.00 67.19 83 LYS A N 1
ATOM 645 C CA . LYS A 1 83 ? 9.420 -2.571 18.562 1.00 67.19 83 LYS A CA 1
ATOM 646 C C . LYS A 1 83 ? 10.394 -3.226 17.577 1.00 67.19 83 LYS A C 1
ATOM 648 O O . LYS A 1 83 ? 10.274 -3.102 16.360 1.00 67.19 83 LYS A O 1
ATOM 653 N N . PHE A 1 84 ? 11.419 -3.864 18.129 1.00 69.50 84 PHE A N 1
ATOM 654 C CA . PHE A 1 84 ? 12.523 -4.459 17.379 1.00 69.50 84 PHE A CA 1
ATOM 655 C C . PHE A 1 84 ? 12.058 -5.451 16.299 1.00 69.50 84 PHE A C 1
ATOM 657 O O . PHE A 1 84 ? 12.557 -5.441 15.178 1.00 69.50 84 PHE A O 1
ATOM 664 N N . ASP A 1 85 ? 11.072 -6.281 16.632 1.00 71.00 85 ASP A N 1
ATOM 665 C CA . ASP A 1 85 ? 10.447 -7.253 15.739 1.00 71.00 85 ASP A CA 1
ATOM 666 C C . ASP A 1 85 ? 9.694 -6.585 14.580 1.00 71.00 85 ASP A C 1
ATOM 668 O O . ASP A 1 85 ? 9.902 -6.962 13.427 1.00 71.00 85 ASP A O 1
ATOM 672 N N . GLU A 1 86 ? 8.878 -5.560 14.858 1.00 71.06 86 GLU A N 1
ATOM 673 C CA . GLU A 1 86 ? 8.195 -4.779 13.815 1.00 71.06 86 GLU A CA 1
ATOM 674 C C . GLU A 1 86 ? 9.217 -4.101 12.887 1.00 71.06 86 GLU A C 1
ATOM 676 O O . GLU A 1 86 ? 9.089 -4.182 11.668 1.00 71.06 86 GLU A O 1
ATOM 681 N N . ALA A 1 87 ? 10.271 -3.496 13.448 1.00 72.06 87 ALA A N 1
ATOM 682 C CA . ALA A 1 87 ? 11.291 -2.779 12.685 1.00 72.06 87 ALA A CA 1
ATOM 683 C C . ALA A 1 87 ? 12.064 -3.687 11.711 1.00 72.06 87 ALA A C 1
ATOM 685 O O . ALA A 1 87 ? 12.321 -3.290 10.573 1.00 72.06 87 ALA A O 1
ATOM 686 N N . ILE A 1 88 ? 12.407 -4.912 12.128 1.00 75.12 88 ILE A N 1
ATOM 687 C CA . ILE A 1 88 ? 13.079 -5.887 11.256 1.00 75.12 88 ILE A CA 1
ATOM 688 C C . ILE A 1 88 ? 12.152 -6.344 10.132 1.00 75.12 88 ILE A C 1
ATOM 690 O O . ILE A 1 88 ? 12.570 -6.374 8.975 1.00 75.12 88 ILE A O 1
ATOM 694 N N . VAL A 1 89 ? 10.900 -6.686 10.448 1.00 78.62 89 VAL A N 1
ATOM 695 C CA . VAL A 1 89 ? 9.926 -7.127 9.437 1.00 78.62 89 VAL A CA 1
ATOM 696 C C . VAL A 1 89 ? 9.691 -6.025 8.401 1.00 78.62 89 VAL A C 1
ATOM 698 O O . VAL A 1 89 ? 9.671 -6.303 7.201 1.00 78.62 89 VAL A O 1
ATOM 701 N N . ASP A 1 90 ? 9.576 -4.778 8.849 1.00 77.69 90 ASP A N 1
ATOM 702 C CA . ASP A 1 90 ? 9.401 -3.602 7.999 1.00 77.69 90 ASP A CA 1
ATOM 703 C C . ASP A 1 90 ? 10.597 -3.354 7.077 1.00 77.69 90 ASP A C 1
ATOM 705 O O . ASP A 1 90 ? 10.417 -3.072 5.888 1.00 77.69 90 ASP A O 1
ATOM 709 N N . ALA A 1 91 ? 11.815 -3.473 7.611 1.00 75.19 91 ALA A N 1
ATOM 710 C CA . ALA A 1 91 ? 13.037 -3.353 6.828 1.00 75.19 91 ALA A CA 1
ATOM 711 C C . ALA A 1 91 ? 13.129 -4.476 5.784 1.00 75.19 91 ALA A C 1
ATOM 713 O O . ALA A 1 91 ? 13.302 -4.204 4.597 1.00 75.19 91 ALA A O 1
ATOM 714 N N . MET A 1 92 ? 12.942 -5.736 6.188 1.00 77.81 92 MET A N 1
ATOM 715 C CA . MET A 1 92 ? 13.009 -6.879 5.273 1.00 77.81 92 MET A CA 1
ATOM 716 C C . MET A 1 92 ? 11.963 -6.801 4.151 1.00 77.81 92 MET A C 1
ATOM 718 O O . MET A 1 92 ? 12.301 -7.047 2.993 1.00 77.81 92 MET A O 1
ATOM 722 N N . ASP A 1 93 ? 10.717 -6.416 4.457 1.00 80.44 93 ASP A N 1
ATOM 723 C CA . ASP A 1 93 ? 9.654 -6.247 3.451 1.00 80.44 93 ASP A CA 1
ATOM 724 C C . ASP A 1 93 ? 10.047 -5.235 2.366 1.00 80.44 93 ASP A C 1
ATOM 726 O O . ASP A 1 93 ? 9.777 -5.444 1.181 1.00 80.44 93 ASP A O 1
ATOM 730 N N . ARG A 1 94 ? 10.718 -4.154 2.775 1.00 77.75 94 ARG A N 1
ATOM 731 C CA . ARG A 1 94 ? 11.202 -3.092 1.895 1.00 77.75 94 ARG A CA 1
ATOM 732 C C . ARG A 1 94 ? 12.347 -3.591 1.011 1.00 77.75 94 ARG A C 1
ATOM 734 O O . ARG A 1 94 ? 12.233 -3.530 -0.215 1.00 77.75 94 ARG A O 1
ATOM 741 N N . TRP A 1 95 ? 13.409 -4.128 1.614 1.00 77.69 95 TRP A N 1
ATOM 742 C CA . TRP A 1 95 ? 14.629 -4.524 0.901 1.00 77.69 95 TRP A CA 1
ATOM 743 C C . TRP A 1 95 ? 14.408 -5.625 -0.124 1.00 77.69 95 TRP A C 1
ATOM 745 O O . TRP A 1 95 ? 14.960 -5.555 -1.212 1.00 77.69 95 TRP A O 1
ATOM 755 N N . ILE A 1 96 ? 13.556 -6.600 0.186 1.00 81.06 96 ILE A N 1
ATOM 756 C CA . ILE A 1 96 ? 13.287 -7.726 -0.713 1.00 81.06 96 ILE A CA 1
ATOM 757 C C . ILE A 1 96 ? 12.510 -7.265 -1.961 1.00 81.06 96 ILE A C 1
ATOM 759 O O . ILE A 1 96 ? 12.688 -7.808 -3.047 1.00 81.06 96 ILE A O 1
ATOM 763 N N . LYS A 1 97 ? 11.651 -6.242 -1.851 1.00 80.88 97 LYS A N 1
ATOM 764 C CA . LYS A 1 97 ? 10.750 -5.830 -2.946 1.00 80.88 97 LYS A CA 1
ATOM 765 C C . LYS A 1 97 ? 11.326 -4.778 -3.884 1.00 80.88 97 LYS A C 1
ATOM 767 O O . LYS A 1 97 ? 10.925 -4.721 -5.050 1.00 80.88 97 LYS A O 1
ATOM 772 N N . ILE A 1 98 ? 12.208 -3.914 -3.391 1.00 82.06 98 ILE A N 1
ATOM 773 C CA . ILE A 1 98 ? 12.762 -2.816 -4.192 1.00 82.06 98 ILE A CA 1
ATOM 774 C C . ILE A 1 98 ? 13.535 -3.305 -5.427 1.00 82.06 98 ILE A C 1
ATOM 776 O O . ILE A 1 98 ? 13.252 -2.773 -6.500 1.00 82.06 98 ILE A O 1
ATOM 780 N N . PRO A 1 99 ? 14.413 -4.324 -5.351 1.00 86.62 99 PRO A N 1
ATOM 781 C CA . PRO A 1 99 ? 15.192 -4.796 -6.496 1.00 86.62 99 PRO A CA 1
ATOM 782 C C . PRO A 1 99 ? 14.354 -5.170 -7.706 1.00 86.62 99 PRO A C 1
ATOM 784 O O . PRO A 1 99 ? 14.685 -4.766 -8.818 1.00 86.62 99 PRO A O 1
ATOM 787 N N . GLY A 1 100 ? 13.225 -5.851 -7.502 1.00 89.06 100 GLY A N 1
ATOM 788 C CA . GLY A 1 100 ? 12.326 -6.194 -8.600 1.00 89.06 100 GLY A CA 1
ATOM 789 C C . GLY A 1 100 ? 11.771 -4.948 -9.291 1.00 89.06 100 GLY A C 1
ATOM 790 O O . GLY A 1 100 ? 11.854 -4.814 -10.507 1.00 89.06 100 GLY A O 1
ATOM 791 N N . ARG A 1 101 ? 11.261 -3.978 -8.521 1.00 88.25 101 ARG A N 1
ATOM 792 C CA . ARG A 1 101 ? 10.689 -2.744 -9.090 1.00 88.25 101 ARG A CA 1
ATOM 793 C C . ARG A 1 101 ? 11.744 -1.832 -9.712 1.00 88.25 101 ARG A C 1
ATOM 795 O O . ARG A 1 101 ? 11.480 -1.250 -10.760 1.00 88.25 101 ARG A O 1
ATOM 802 N N . ALA A 1 102 ? 12.907 -1.706 -9.075 1.00 88.31 102 ALA A N 1
ATOM 803 C CA . ALA A 1 102 ? 14.034 -0.930 -9.579 1.00 88.31 102 ALA A CA 1
ATOM 804 C C . ALA A 1 102 ? 14.550 -1.519 -10.897 1.00 88.31 102 ALA A C 1
ATOM 806 O O . ALA A 1 102 ? 14.796 -0.772 -11.839 1.00 88.31 102 ALA A O 1
ATOM 807 N N . THR A 1 103 ? 14.614 -2.852 -10.996 1.00 92.56 103 THR A N 1
ATOM 808 C CA . THR A 1 103 ? 14.991 -3.563 -12.225 1.00 92.56 103 THR A CA 1
ATOM 809 C C . THR A 1 103 ? 14.044 -3.217 -13.367 1.00 92.56 103 THR A C 1
ATOM 811 O O . THR A 1 103 ? 14.501 -2.798 -14.426 1.00 92.56 103 THR A O 1
ATOM 814 N N . ILE A 1 104 ? 12.726 -3.282 -13.157 1.00 93.12 104 ILE A N 1
ATOM 815 C CA . ILE A 1 104 ? 11.764 -2.851 -14.184 1.00 93.12 104 ILE A CA 1
ATOM 816 C C . ILE A 1 104 ? 11.944 -1.371 -14.532 1.00 93.12 104 ILE A C 1
ATOM 818 O O . ILE A 1 104 ? 12.012 -1.018 -15.704 1.00 93.12 104 ILE A O 1
ATOM 822 N N . ALA A 1 105 ? 12.046 -0.497 -13.529 1.00 91.50 105 ALA A N 1
ATOM 823 C CA . ALA A 1 105 ? 12.123 0.943 -13.751 1.00 91.50 105 ALA A CA 1
ATOM 824 C C . ALA A 1 105 ? 13.392 1.375 -14.511 1.00 91.50 105 ALA A C 1
ATOM 826 O O . ALA A 1 105 ? 13.316 2.275 -15.350 1.00 91.50 105 ALA A O 1
ATOM 827 N N . GLU A 1 106 ? 14.545 0.759 -14.237 1.00 91.94 106 GLU A N 1
ATOM 828 C CA . GLU A 1 106 ? 15.797 1.052 -14.943 1.00 91.94 106 GLU A CA 1
ATOM 829 C C . GLU A 1 106 ? 15.791 0.465 -16.360 1.00 91.94 106 GLU A C 1
ATOM 831 O O . GLU A 1 106 ? 16.249 1.125 -17.293 1.00 91.94 106 GLU A O 1
ATOM 836 N N . ASN A 1 107 ? 15.194 -0.715 -16.559 1.00 94.50 107 ASN A N 1
ATOM 837 C CA . ASN A 1 107 ? 15.012 -1.265 -17.901 1.00 94.50 107 ASN A CA 1
ATOM 838 C C . ASN A 1 107 ? 14.065 -0.408 -18.747 1.00 94.50 107 ASN A C 1
ATOM 840 O O . ASN A 1 107 ? 14.441 -0.076 -19.866 1.00 94.50 107 ASN A O 1
ATOM 844 N N . CYS A 1 108 ? 12.947 0.084 -18.195 1.00 93.25 108 CYS A N 1
ATOM 845 C CA . CYS A 1 108 ? 12.083 1.051 -18.888 1.00 93.25 108 CYS A CA 1
ATOM 846 C C . CYS A 1 108 ? 12.849 2.296 -19.347 1.00 93.25 108 CYS A C 1
ATOM 848 O O . CYS A 1 108 ? 12.626 2.819 -20.436 1.00 93.25 108 CYS A O 1
ATOM 850 N N . LYS A 1 109 ? 13.749 2.796 -18.495 1.00 92.44 109 LYS A N 1
ATOM 851 C CA . LYS A 1 109 ? 14.563 3.979 -18.782 1.00 92.44 109 LYS A CA 1
ATOM 852 C C . LYS A 1 109 ? 15.602 3.720 -19.876 1.00 92.44 109 LYS A C 1
ATOM 854 O O . LYS A 1 109 ? 15.898 4.636 -20.642 1.00 92.44 109 LYS A O 1
ATOM 859 N N . ARG A 1 110 ? 16.182 2.518 -19.916 1.00 93.75 110 ARG A N 1
ATOM 860 C CA . ARG A 1 110 ? 17.218 2.124 -20.883 1.00 93.75 110 ARG A CA 1
ATOM 861 C C . ARG A 1 110 ? 16.641 1.690 -22.227 1.00 93.75 110 ARG A C 1
ATOM 863 O O . ARG A 1 110 ? 17.313 1.840 -23.242 1.00 93.75 110 ARG A O 1
ATOM 870 N N . ASP A 1 111 ? 15.432 1.146 -22.230 1.00 94.38 111 ASP A N 1
ATOM 871 C CA . ASP A 1 111 ? 14.798 0.609 -23.424 1.00 94.38 111 ASP A CA 1
ATOM 872 C C . ASP A 1 111 ? 14.653 1.685 -24.519 1.00 94.38 111 ASP A C 1
ATOM 874 O O . ASP A 1 111 ? 14.026 2.727 -24.284 1.00 94.38 111 ASP A O 1
ATOM 878 N N . PRO A 1 112 ? 15.206 1.454 -25.730 1.00 93.44 112 PRO A N 1
ATOM 879 C CA . PRO A 1 112 ? 15.128 2.395 -26.848 1.00 93.44 112 PRO A CA 1
ATOM 880 C C . PRO A 1 112 ? 13.699 2.784 -27.232 1.00 93.44 112 PRO A C 1
ATOM 882 O O . PRO A 1 112 ? 13.475 3.878 -27.757 1.00 93.44 112 PRO A O 1
ATOM 885 N N . LYS A 1 113 ? 12.729 1.907 -26.953 1.00 92.00 113 LYS A N 1
ATOM 886 C CA . LYS A 1 113 ? 11.306 2.127 -27.227 1.00 92.00 113 LYS A CA 1
ATOM 887 C C . LYS A 1 113 ? 10.625 3.014 -26.182 1.00 92.00 113 LYS A C 1
ATOM 889 O O . LYS A 1 113 ? 9.473 3.386 -26.366 1.00 92.00 113 LYS A O 1
ATOM 894 N N . LYS A 1 114 ? 11.353 3.413 -25.131 1.00 91.12 114 LYS A N 1
ATOM 895 C CA . LYS A 1 114 ? 10.942 4.380 -24.100 1.00 91.12 114 LYS A CA 1
ATOM 896 C C . LYS A 1 114 ? 9.560 4.074 -23.495 1.00 91.12 114 LYS A C 1
ATOM 898 O O . LYS A 1 114 ? 8.730 4.989 -23.422 1.00 91.12 114 LYS A O 1
ATOM 903 N N . PRO A 1 115 ? 9.313 2.828 -23.045 1.00 91.88 115 PRO A N 1
ATOM 904 C CA . PRO A 1 115 ? 8.073 2.483 -22.373 1.00 91.88 115 PRO A CA 1
ATOM 905 C C . PRO A 1 115 ? 7.864 3.329 -21.125 1.00 91.88 115 PRO A C 1
ATOM 907 O O . PRO A 1 115 ? 8.797 3.850 -20.500 1.00 91.88 115 PRO A O 1
ATOM 910 N N . ARG A 1 116 ? 6.603 3.414 -20.722 1.00 90.50 116 ARG A N 1
ATOM 911 C CA . ARG A 1 116 ? 6.242 3.890 -19.391 1.00 90.50 116 ARG A CA 1
ATOM 912 C C . ARG A 1 116 ? 5.937 2.696 -18.510 1.00 90.50 116 ARG A C 1
ATOM 914 O O . ARG A 1 116 ? 5.794 1.577 -18.981 1.00 90.50 116 ARG A O 1
ATOM 921 N N . TYR A 1 117 ? 5.824 2.923 -17.212 1.00 90.81 117 TYR A N 1
ATOM 922 C CA . TYR A 1 117 ? 5.330 1.893 -16.311 1.00 90.81 117 TYR A CA 1
ATOM 923 C C . TYR A 1 117 ? 4.295 2.436 -15.338 1.00 90.81 117 TYR A C 1
ATOM 925 O O . TYR A 1 117 ? 4.235 3.637 -15.058 1.00 90.81 117 TYR A O 1
ATOM 933 N N . ALA A 1 118 ? 3.478 1.521 -14.828 1.00 91.38 118 ALA A N 1
ATOM 934 C CA . ALA A 1 118 ? 2.514 1.745 -13.762 1.00 91.38 118 ALA A CA 1
ATOM 935 C C . ALA A 1 118 ? 2.922 0.978 -12.499 1.00 91.38 118 ALA A C 1
ATOM 937 O O . ALA A 1 118 ? 3.658 -0.007 -12.560 1.00 91.38 118 ALA A O 1
ATOM 938 N N . LEU A 1 119 ? 2.419 1.411 -11.341 1.00 90.62 119 LEU A N 1
ATOM 939 C CA . LEU A 1 119 ? 2.518 0.650 -10.094 1.00 90.62 119 LEU A CA 1
ATOM 940 C C . LEU A 1 119 ? 1.207 -0.097 -9.862 1.00 90.62 119 LEU A C 1
ATOM 942 O O . LEU A 1 119 ? 0.223 0.496 -9.430 1.00 90.62 119 LEU A O 1
ATOM 946 N N . VAL A 1 120 ? 1.203 -1.397 -10.143 1.00 90.50 120 VAL A N 1
ATOM 947 C CA . VAL A 1 120 ? -0.006 -2.220 -10.228 1.00 90.50 120 VAL A CA 1
ATOM 948 C C . VAL A 1 120 ? -0.187 -3.057 -8.959 1.00 90.50 120 VAL A C 1
ATOM 950 O O . VAL A 1 120 ? 0.654 -3.914 -8.672 1.00 90.50 120 VAL A O 1
ATOM 953 N N . PRO A 1 121 ? -1.256 -2.834 -8.176 1.00 87.50 121 PRO A N 1
ATOM 954 C CA . PRO A 1 121 ? -1.551 -3.622 -6.982 1.00 87.50 121 PRO A CA 1
ATOM 955 C C . PRO A 1 121 ? -1.897 -5.077 -7.313 1.00 87.50 121 PRO A C 1
ATOM 957 O O . PRO A 1 121 ? -2.660 -5.333 -8.242 1.00 87.50 121 PRO A O 1
ATOM 960 N N . GLN A 1 122 ? -1.443 -6.030 -6.495 1.00 83.19 122 GLN A N 1
ATOM 961 C CA . GLN A 1 122 ? -1.797 -7.455 -6.617 1.00 83.19 122 GLN A CA 1
ATOM 962 C C . GLN A 1 122 ? -3.113 -7.775 -5.880 1.00 83.19 122 GLN A C 1
ATOM 964 O O . GLN A 1 122 ? -3.244 -8.760 -5.151 1.00 83.19 122 GLN A O 1
ATOM 969 N N . GLY A 1 123 ? -4.105 -6.897 -6.056 1.00 76.00 123 GLY A N 1
ATOM 970 C CA . GLY A 1 123 ? -5.395 -6.932 -5.380 1.00 76.00 123 GLY A CA 1
ATOM 971 C C . GLY A 1 123 ? -5.668 -5.670 -4.567 1.00 76.00 123 GLY A C 1
ATOM 972 O O . GLY A 1 123 ? -5.321 -4.552 -4.944 1.00 76.00 123 GLY A O 1
ATOM 973 N N . LYS A 1 124 ? -6.368 -5.834 -3.442 1.00 75.12 124 LYS A N 1
ATOM 974 C CA . LYS A 1 124 ? -6.751 -4.704 -2.596 1.00 75.12 124 LYS A CA 1
ATOM 975 C C . LYS A 1 124 ? -5.548 -4.216 -1.782 1.00 75.12 124 LYS A C 1
ATOM 977 O O . LYS A 1 124 ? -5.138 -4.901 -0.846 1.00 75.12 124 LYS A O 1
ATOM 982 N N . THR A 1 125 ? -5.085 -2.998 -2.063 1.00 83.38 125 THR A N 1
ATOM 983 C CA . THR A 1 125 ? -3.897 -2.376 -1.448 1.00 83.38 125 THR A CA 1
ATOM 984 C C . THR A 1 125 ? -4.225 -1.139 -0.607 1.00 83.38 125 THR A C 1
ATOM 986 O O . THR A 1 125 ? -5.387 -0.742 -0.510 1.00 83.38 125 THR A O 1
ATOM 989 N N . CYS A 1 126 ? -3.235 -0.557 0.070 1.00 86.31 126 CYS A N 1
ATOM 990 C CA . CYS A 1 126 ? -3.437 0.609 0.931 1.00 86.31 126 CYS A CA 1
ATOM 991 C C . CYS A 1 126 ? -3.788 1.869 0.116 1.00 86.31 126 CYS A C 1
ATOM 993 O O . CYS A 1 126 ? -3.487 1.955 -1.068 1.00 86.31 126 CYS A O 1
ATOM 995 N N . ALA A 1 127 ? -4.361 2.890 0.750 1.00 90.25 127 ALA A N 1
ATOM 996 C CA . ALA A 1 127 ? -4.804 4.113 0.083 1.00 90.25 127 ALA A CA 1
ATOM 997 C C . ALA A 1 127 ? -3.674 4.878 -0.617 1.00 90.25 127 ALA A C 1
ATOM 999 O O . ALA A 1 127 ? -3.914 5.533 -1.629 1.00 90.25 127 ALA A O 1
ATOM 1000 N N . PHE A 1 128 ? -2.442 4.770 -0.116 1.00 88.81 128 PHE A N 1
ATOM 1001 C CA . PHE A 1 128 ? -1.280 5.336 -0.791 1.00 88.81 128 PHE A CA 1
ATOM 1002 C C . PHE A 1 128 ? -0.949 4.576 -2.080 1.00 88.81 128 PHE A C 1
ATOM 1004 O O . PHE A 1 128 ? -0.820 5.193 -3.132 1.00 88.81 128 PHE A O 1
ATOM 1011 N N . CYS A 1 129 ? -0.877 3.244 -2.032 1.00 89.06 129 CYS A N 1
ATOM 1012 C CA . CYS A 1 129 ? -0.645 2.431 -3.223 1.00 89.06 129 CYS A CA 1
ATOM 1013 C C . CYS A 1 129 ? -1.822 2.528 -4.218 1.00 89.06 129 CYS A C 1
ATOM 1015 O O . CYS A 1 129 ? -1.574 2.592 -5.417 1.00 89.06 129 CYS A O 1
ATOM 1017 N N . THR A 1 130 ? -3.068 2.696 -3.755 1.00 91.25 130 THR A N 1
ATOM 1018 C CA . THR A 1 130 ? -4.234 3.038 -4.594 1.00 91.25 130 THR A CA 1
ATOM 1019 C C . THR A 1 130 ? -4.037 4.365 -5.330 1.00 91.25 130 THR A C 1
ATOM 1021 O O . THR A 1 130 ? -4.274 4.433 -6.532 1.00 91.25 130 THR A O 1
ATOM 1024 N N . MET A 1 131 ? -3.564 5.410 -4.638 1.00 92.06 131 MET A N 1
ATOM 1025 C CA . MET A 1 131 ? -3.229 6.700 -5.258 1.00 92.06 131 MET A CA 1
ATOM 1026 C C . MET A 1 131 ? -2.144 6.543 -6.330 1.00 92.06 131 MET A C 1
ATOM 1028 O O . MET A 1 131 ? -2.279 7.091 -7.419 1.00 92.06 131 MET A O 1
ATOM 1032 N N . LEU A 1 132 ? -1.058 5.818 -6.035 1.00 91.62 132 LEU A N 1
ATOM 1033 C CA . LEU A 1 132 ? 0.012 5.599 -7.014 1.00 91.62 132 LEU A CA 1
ATOM 1034 C C . LEU A 1 132 ? -0.496 4.830 -8.238 1.00 91.62 132 LEU A C 1
ATOM 1036 O O . LEU A 1 132 ? -0.191 5.203 -9.367 1.00 91.62 132 LEU A O 1
ATOM 1040 N N . ALA A 1 133 ? -1.302 3.797 -8.003 1.00 91.44 133 ALA A N 1
ATOM 1041 C CA . ALA A 1 133 ? -1.889 2.959 -9.035 1.00 91.44 133 ALA A CA 1
ATOM 1042 C C . ALA A 1 133 ? -2.873 3.720 -9.932 1.00 91.44 133 ALA A C 1
ATOM 1044 O O . ALA A 1 133 ? -2.931 3.444 -11.126 1.00 91.44 133 ALA A O 1
ATOM 1045 N N . GLY A 1 134 ? -3.608 4.699 -9.396 1.00 91.69 134 GLY A N 1
ATOM 1046 C CA . GLY A 1 134 ? -4.504 5.548 -10.185 1.00 91.69 134 GLY A CA 1
ATOM 1047 C C . GLY A 1 134 ? -3.794 6.446 -11.196 1.00 91.69 134 GLY A C 1
ATOM 1048 O O . GLY A 1 134 ? -4.424 6.901 -12.139 1.00 91.69 134 GLY A O 1
ATOM 1049 N N . ARG A 1 135 ? -2.476 6.658 -11.071 1.00 90.94 135 ARG A N 1
ATOM 1050 C CA . ARG A 1 135 ? -1.729 7.435 -12.071 1.00 90.94 135 ARG A CA 1
ATOM 1051 C C . ARG A 1 135 ? -1.536 6.706 -13.401 1.00 90.94 135 ARG A C 1
ATOM 1053 O O . ARG A 1 135 ? -1.228 7.361 -14.388 1.00 90.94 135 ARG A O 1
ATOM 1060 N N . GLY A 1 136 ? -1.678 5.381 -13.431 1.00 90.50 136 GLY A N 1
ATOM 1061 C CA . GLY A 1 136 ? -1.471 4.586 -14.640 1.00 90.50 136 GLY A CA 1
ATOM 1062 C C . GLY A 1 136 ? -0.017 4.558 -15.121 1.00 90.50 136 GLY A C 1
ATOM 1063 O O . GLY A 1 136 ? 0.926 4.718 -14.339 1.00 90.50 136 GLY A O 1
ATOM 1064 N N . PHE A 1 137 ? 0.156 4.327 -16.423 1.00 90.06 137 PHE A N 1
ATOM 1065 C CA . PHE A 1 137 ? 1.451 4.168 -17.090 1.00 90.06 137 PHE A CA 1
ATOM 1066 C C . PHE A 1 137 ? 2.109 5.524 -17.358 1.00 90.06 137 PHE A C 1
ATOM 1068 O O . PHE A 1 137 ? 2.264 5.951 -18.495 1.00 90.06 137 PHE A O 1
ATOM 1075 N N . VAL A 1 138 ? 2.465 6.250 -16.298 1.00 88.31 138 VAL A N 1
ATOM 1076 C CA . VAL A 1 138 ? 3.059 7.595 -16.412 1.00 88.31 138 VAL A CA 1
ATOM 1077 C C . VAL A 1 138 ? 4.536 7.640 -16.047 1.00 88.31 138 VAL A C 1
ATOM 1079 O O . VAL A 1 138 ? 5.223 8.587 -16.441 1.00 88.31 138 VAL A O 1
ATOM 1082 N N . TYR A 1 139 ? 5.028 6.643 -15.311 1.00 88.56 139 TYR A N 1
ATOM 1083 C CA . TYR A 1 139 ? 6.376 6.652 -14.761 1.00 88.56 139 TYR A CA 1
ATOM 1084 C C . TYR A 1 139 ? 7.417 6.305 -15.826 1.00 88.56 139 TYR A C 1
ATOM 1086 O O . TYR A 1 139 ? 7.191 5.440 -16.666 1.00 88.56 139 TYR A O 1
ATOM 1094 N N . LYS A 1 140 ? 8.565 6.991 -15.777 1.00 83.25 140 LYS A N 1
ATOM 1095 C CA . LYS A 1 140 ? 9.692 6.798 -16.716 1.00 83.25 140 LYS A CA 1
ATOM 1096 C C . LYS A 1 140 ? 10.956 6.263 -16.045 1.00 83.25 140 LYS A C 1
ATOM 1098 O O . LYS A 1 140 ? 11.866 5.802 -16.71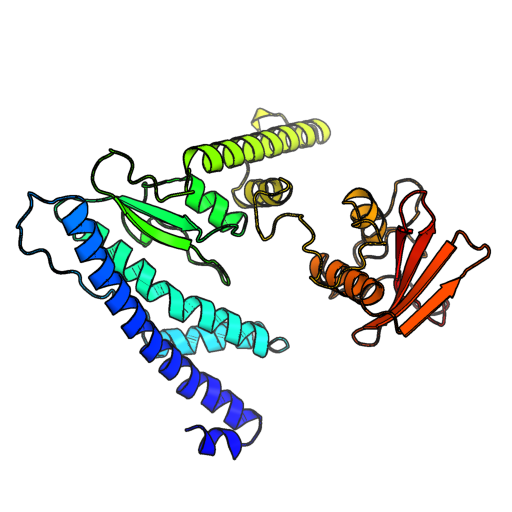4 1.00 83.25 140 LYS A O 1
ATOM 1103 N N . SER A 1 141 ? 11.051 6.411 -14.725 1.00 74.94 141 SER A N 1
ATOM 1104 C CA . SER A 1 141 ? 12.166 5.924 -13.907 1.00 74.94 141 SER A CA 1
ATOM 1105 C C . SER A 1 141 ? 11.770 5.885 -12.434 1.00 74.94 141 SER A C 1
ATOM 1107 O O . SER A 1 141 ? 10.829 6.580 -12.033 1.00 74.94 141 SER A O 1
ATOM 1109 N N . GLU A 1 142 ? 12.546 5.180 -11.609 1.00 64.94 142 GLU A N 1
ATOM 1110 C CA . GLU A 1 142 ? 12.322 5.105 -10.161 1.00 64.94 142 GLU A CA 1
ATOM 1111 C C . GLU A 1 142 ? 12.222 6.494 -9.513 1.00 64.94 142 GLU A C 1
ATOM 1113 O O . GLU A 1 142 ? 11.338 6.729 -8.696 1.00 64.94 142 GLU A O 1
ATOM 1118 N N . LYS A 1 143 ? 13.041 7.460 -9.956 1.00 64.00 143 LYS A N 1
ATOM 1119 C CA . LYS A 1 143 ? 13.025 8.847 -9.451 1.00 64.00 143 LYS A CA 1
ATOM 1120 C C . LYS A 1 143 ? 11.689 9.562 -9.662 1.00 64.00 143 LYS A C 1
ATOM 1122 O O . LYS A 1 143 ? 11.380 10.507 -8.944 1.00 64.00 143 LYS A O 1
ATOM 1127 N N . THR A 1 144 ? 10.916 9.140 -10.663 1.00 57.19 144 THR A N 1
ATOM 1128 C CA . THR A 1 144 ? 9.579 9.688 -10.941 1.00 57.19 144 THR A CA 1
ATOM 1129 C C . THR A 1 144 ? 8.474 8.979 -10.157 1.00 57.19 144 THR A C 1
ATOM 1131 O O . THR A 1 144 ? 7.353 9.481 -10.100 1.00 57.19 144 THR A O 1
ATOM 1134 N N . ALA A 1 145 ? 8.777 7.839 -9.531 1.00 59.41 145 ALA A N 1
ATOM 1135 C CA . ALA A 1 145 ? 7.887 7.147 -8.613 1.00 59.41 145 ALA A CA 1
ATOM 1136 C C . ALA A 1 145 ? 8.116 7.628 -7.170 1.00 59.41 145 ALA A C 1
ATOM 1138 O O . ALA A 1 145 ? 9.215 8.008 -6.772 1.00 59.41 145 ALA A O 1
ATOM 1139 N N . HIS A 1 146 ? 7.060 7.622 -6.354 1.00 59.00 146 HIS A N 1
ATOM 1140 C CA . HIS A 1 146 ? 7.226 7.892 -4.926 1.00 59.00 146 HIS A CA 1
ATOM 1141 C C . HIS A 1 146 ? 7.950 6.728 -4.242 1.00 59.00 146 HIS A C 1
ATOM 1143 O O . HIS A 1 146 ? 7.756 5.571 -4.625 1.00 59.00 146 HIS A O 1
ATOM 1149 N N . LYS A 1 147 ? 8.731 7.039 -3.195 1.00 64.94 147 LYS A N 1
ATOM 1150 C CA . LYS A 1 147 ? 9.436 6.038 -2.382 1.00 64.94 147 LYS A CA 1
ATOM 1151 C C . LYS A 1 147 ? 8.485 4.928 -1.925 1.00 64.94 147 LYS A C 1
ATOM 1153 O O . LYS A 1 147 ? 7.358 5.190 -1.495 1.00 64.94 147 LYS A O 1
ATOM 1158 N N . MET A 1 148 ? 8.973 3.693 -2.006 1.00 65.12 148 MET A N 1
ATOM 1159 C CA . MET A 1 148 ? 8.321 2.516 -1.441 1.00 65.12 148 MET A CA 1
ATOM 1160 C C . MET A 1 148 ? 8.034 2.721 0.050 1.00 65.12 148 MET A C 1
ATOM 1162 O O . MET A 1 148 ? 8.904 3.161 0.795 1.00 65.12 148 MET A O 1
ATOM 1166 N N . HIS A 1 149 ? 6.821 2.373 0.481 1.00 72.88 149 HIS A N 1
ATOM 1167 C CA . HIS A 1 149 ? 6.493 2.237 1.900 1.00 72.88 149 HIS A CA 1
ATOM 1168 C C . HIS A 1 149 ? 6.334 0.759 2.269 1.00 72.88 149 HIS A C 1
ATOM 1170 O O . HIS A 1 149 ? 6.090 -0.085 1.402 1.00 72.88 149 HIS A O 1
ATOM 1176 N N . ASN A 1 150 ? 6.417 0.465 3.566 1.00 74.12 150 ASN A N 1
ATOM 1177 C CA . ASN A 1 150 ? 6.343 -0.897 4.096 1.00 74.12 150 ASN A CA 1
ATOM 1178 C C . ASN A 1 150 ? 4.987 -1.544 3.794 1.00 74.12 150 ASN A C 1
ATOM 1180 O O . ASN A 1 150 ? 3.952 -0.868 3.773 1.00 74.12 150 ASN A O 1
ATOM 1184 N N . HIS A 1 151 ? 4.987 -2.858 3.591 1.00 73.69 151 HIS A N 1
ATOM 1185 C CA . HIS A 1 151 ? 3.802 -3.689 3.381 1.00 73.69 151 HIS A CA 1
ATOM 1186 C C . HIS A 1 151 ? 2.952 -3.320 2.155 1.00 73.69 151 HIS A C 1
ATOM 1188 O O . HIS A 1 151 ? 1.745 -3.577 2.142 1.00 73.69 151 HIS A O 1
ATOM 1194 N N . CYS A 1 152 ? 3.547 -2.728 1.116 1.00 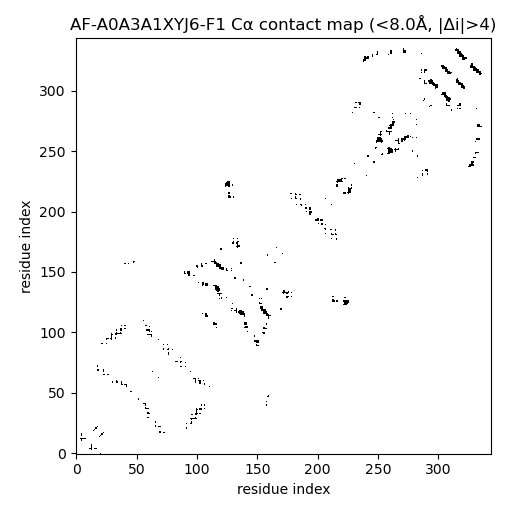81.00 152 CYS A N 1
ATOM 1195 C CA . CYS A 1 152 ? 2.871 -2.592 -0.176 1.00 81.00 152 CYS A CA 1
ATOM 1196 C C . CYS A 1 152 ? 3.130 -3.817 -1.063 1.00 81.00 152 CYS A C 1
ATOM 1198 O O . CYS A 1 152 ? 4.196 -4.429 -1.030 1.00 81.00 152 CYS A O 1
ATOM 1200 N N . ASP A 1 153 ? 2.144 -4.153 -1.880 1.00 78.00 153 ASP A N 1
ATOM 1201 C CA . ASP A 1 153 ? 2.088 -5.296 -2.792 1.00 78.00 153 ASP A CA 1
ATOM 1202 C C . ASP A 1 153 ? 2.143 -4.885 -4.271 1.00 78.00 153 ASP A C 1
ATOM 1204 O O . ASP A 1 153 ? 2.009 -5.736 -5.140 1.00 78.00 153 ASP A O 1
ATOM 1208 N N . CYS A 1 154 ? 2.332 -3.598 -4.585 1.00 85.44 154 CYS A N 1
ATOM 1209 C CA . CYS A 1 154 ? 2.435 -3.160 -5.976 1.00 85.44 154 CYS A CA 1
ATOM 1210 C C . CYS A 1 154 ? 3.595 -3.840 -6.726 1.00 85.44 154 CYS A C 1
ATOM 1212 O O . CYS A 1 154 ? 4.630 -4.187 -6.156 1.00 85.44 154 CYS A O 1
ATOM 1214 N N . VAL A 1 155 ? 3.452 -3.959 -8.035 1.00 88.44 155 VAL A N 1
ATOM 1215 C CA . VAL A 1 155 ? 4.513 -4.376 -8.953 1.00 88.44 155 VAL A CA 1
ATOM 1216 C C . VAL A 1 155 ? 4.683 -3.268 -9.987 1.00 88.44 155 VAL A C 1
ATOM 1218 O O . VAL A 1 155 ? 3.711 -2.604 -10.342 1.00 88.44 155 VAL A O 1
ATOM 1221 N N . ALA A 1 156 ? 5.917 -2.998 -10.408 1.00 90.56 156 ALA A N 1
ATOM 1222 C CA . ALA A 1 156 ? 6.151 -2.097 -11.530 1.00 90.56 156 ALA A CA 1
ATOM 1223 C C . ALA A 1 156 ? 5.846 -2.866 -12.819 1.00 90.56 156 ALA A C 1
ATOM 1225 O O . ALA A 1 156 ? 6.431 -3.922 -13.031 1.00 90.56 156 ALA A O 1
ATOM 1226 N N . CYS A 1 157 ? 4.930 -2.367 -13.645 1.00 91.88 157 CYS A N 1
ATOM 1227 C CA . CYS A 1 157 ? 4.527 -3.037 -14.880 1.00 91.88 157 CYS A CA 1
ATOM 1228 C C . CYS A 1 157 ? 4.768 -2.114 -16.080 1.00 91.88 157 CYS A C 1
ATOM 1230 O O . CYS A 1 157 ? 4.160 -1.037 -16.105 1.00 91.88 157 CYS A O 1
ATOM 1232 N N . PRO A 1 158 ? 5.651 -2.493 -17.022 1.00 91.94 158 PRO A N 1
ATOM 1233 C CA . PRO A 1 158 ? 5.963 -1.689 -18.198 1.00 91.94 158 PRO A CA 1
ATOM 1234 C C . PRO A 1 158 ? 4.858 -1.766 -19.260 1.00 91.94 158 PRO A C 1
ATOM 1236 O O . PRO A 1 158 ? 4.071 -2.713 -19.286 1.00 91.94 158 PRO A O 1
ATOM 1239 N N . GLU A 1 159 ? 4.811 -0.761 -20.129 1.00 88.44 159 GLU A N 1
ATOM 1240 C CA . GLU A 1 159 ? 3.928 -0.688 -21.290 1.00 88.44 159 GLU A CA 1
ATOM 1241 C C . GLU A 1 159 ? 4.551 0.166 -22.410 1.00 88.44 159 GLU A C 1
ATOM 1243 O O . GLU A 1 159 ? 5.197 1.186 -22.144 1.00 88.44 159 GLU A O 1
ATOM 1248 N N . TRP A 1 160 ? 4.370 -0.289 -23.656 1.00 88.06 160 TRP A N 1
ATOM 1249 C CA . TRP A 1 160 ? 4.874 0.313 -24.889 1.00 88.06 160 TRP A CA 1
ATOM 1250 C C . TRP A 1 160 ? 3.672 0.696 -25.780 1.00 88.06 160 TRP A C 1
ATOM 1252 O O . TRP A 1 160 ? 3.039 -0.181 -26.356 1.00 88.06 160 TRP A O 1
ATOM 1262 N N . ASP A 1 161 ? 3.342 1.991 -25.834 1.00 70.25 161 ASP A N 1
ATOM 1263 C CA . ASP A 1 161 ? 2.294 2.652 -26.644 1.00 70.25 161 ASP A CA 1
ATOM 1264 C C . ASP A 1 161 ? 0.914 1.949 -26.787 1.00 70.25 161 ASP A C 1
ATOM 1266 O O . ASP A 1 161 ? 0.555 1.350 -27.798 1.00 70.25 161 ASP A O 1
ATOM 1270 N N . ALA A 1 162 ? 0.074 2.186 -25.777 1.00 54.22 162 ALA A N 1
ATOM 1271 C CA . ALA A 1 162 ? -1.324 2.634 -25.799 1.00 54.22 162 ALA A CA 1
ATOM 1272 C C . ALA A 1 162 ? -2.403 1.793 -26.515 1.00 54.22 162 ALA A C 1
ATOM 1274 O O . ALA A 1 162 ? -3.465 2.321 -26.856 1.00 54.22 162 ALA A O 1
ATOM 1275 N N . ASN A 1 163 ? -2.226 0.478 -26.640 1.00 50.72 163 ASN A N 1
ATOM 1276 C CA . ASN A 1 163 ? -3.358 -0.457 -26.673 1.00 50.72 163 ASN A CA 1
ATOM 1277 C C . ASN A 1 163 ? -3.340 -1.222 -25.346 1.00 50.72 163 ASN A C 1
ATOM 1279 O O . ASN A 1 163 ? -2.299 -1.775 -24.993 1.00 50.72 163 ASN A O 1
ATOM 1283 N N . PRO A 1 164 ? -4.416 -1.203 -24.536 1.00 52.34 164 PRO A N 1
ATOM 1284 C CA . PRO A 1 164 ? -4.279 -1.504 -23.137 1.00 52.34 164 PRO A CA 1
ATOM 1285 C C . PRO A 1 164 ? -3.997 -2.993 -23.014 1.00 52.34 164 PRO A C 1
ATOM 1287 O O . PRO A 1 164 ? -4.903 -3.825 -23.124 1.00 52.34 164 PRO A O 1
ATOM 1290 N N . ASN A 1 165 ? -2.760 -3.315 -22.654 1.00 50.94 165 ASN A N 1
ATOM 1291 C CA . ASN A 1 165 ? -2.514 -4.423 -21.758 1.00 50.94 165 ASN A CA 1
ATOM 1292 C C . ASN A 1 165 ? -3.277 -4.089 -20.473 1.00 50.94 165 ASN A C 1
ATOM 1294 O O . ASN A 1 165 ? -2.735 -3.578 -19.493 1.00 50.94 165 ASN A O 1
ATOM 1298 N N . LYS A 1 166 ? -4.602 -4.312 -20.523 1.00 64.31 166 LYS A N 1
ATOM 1299 C CA . LYS A 1 166 ? -5.514 -4.309 -19.392 1.00 64.31 166 LYS A CA 1
ATOM 1300 C C . LYS A 1 166 ? -5.041 -5.478 -18.572 1.00 64.31 166 LYS A C 1
ATOM 1302 O O . LYS A 1 166 ? -5.552 -6.589 -18.714 1.00 64.31 166 LYS A O 1
ATOM 1307 N N . ILE A 1 167 ? -4.027 -5.226 -17.751 1.00 77.19 167 ILE A N 1
ATOM 1308 C CA . ILE A 1 167 ? -3.636 -6.140 -16.697 1.00 77.19 167 ILE A CA 1
ATOM 1309 C C . ILE A 1 167 ? -4.946 -6.509 -16.020 1.00 77.19 167 ILE A C 1
ATOM 1311 O O . ILE A 1 167 ? -5.696 -5.641 -15.569 1.00 77.19 167 ILE A O 1
ATOM 1315 N N . ARG A 1 168 ? -5.312 -7.786 -16.118 1.00 76.88 168 ARG A N 1
ATOM 1316 C CA . ARG A 1 168 ? -6.677 -8.217 -15.840 1.00 76.88 168 ARG A CA 1
ATOM 1317 C C . ARG A 1 168 ? -7.052 -7.798 -14.419 1.00 76.88 168 ARG A C 1
ATOM 1319 O O . ARG A 1 168 ? -6.423 -8.222 -13.458 1.00 76.88 168 ARG A O 1
ATOM 1326 N N . GLY A 1 169 ? -8.100 -6.985 -14.290 1.00 76.69 169 GLY A N 1
ATOM 1327 C CA . GLY A 1 169 ? -8.559 -6.470 -12.995 1.00 76.69 169 GLY A CA 1
ATOM 1328 C C . GLY A 1 169 ? -7.892 -5.170 -12.527 1.00 76.69 169 GLY A C 1
ATOM 1329 O O . GLY A 1 169 ? -8.251 -4.675 -11.462 1.00 76.69 169 GLY A O 1
ATOM 1330 N N . TYR A 1 170 ? -6.987 -4.586 -13.312 1.00 85.38 170 TYR A N 1
ATOM 1331 C CA . TYR A 1 170 ? -6.415 -3.263 -13.079 1.00 85.38 170 TYR A CA 1
ATOM 1332 C C . TYR A 1 170 ? -7.091 -2.222 -13.978 1.00 85.38 170 TYR A C 1
ATOM 1334 O O . TYR A 1 170 ? -7.121 -2.353 -15.200 1.00 85.38 170 TYR A O 1
ATOM 1342 N N . ASN A 1 171 ? -7.659 -1.189 -13.356 1.00 86.88 171 ASN A N 1
ATOM 1343 C CA . ASN A 1 171 ? -8.277 -0.054 -14.035 1.00 86.88 171 ASN A CA 1
ATOM 1344 C C . ASN A 1 171 ? -7.748 1.243 -13.395 1.00 86.88 171 ASN A C 1
ATOM 1346 O O . ASN A 1 171 ? -8.272 1.640 -12.349 1.00 86.88 171 ASN A O 1
ATOM 1350 N N . PRO A 1 172 ? -6.696 1.868 -13.957 1.00 90.12 172 PRO A N 1
ATOM 1351 C CA . PRO A 1 172 ? -6.124 3.092 -13.401 1.00 90.12 172 PRO A CA 1
ATOM 1352 C C . PRO A 1 172 ? -7.127 4.247 -13.396 1.00 90.12 172 PRO A C 1
ATOM 1354 O O . PRO A 1 172 ? -7.192 4.962 -12.400 1.00 90.12 172 PRO A O 1
ATOM 1357 N N . ASP A 1 173 ? -7.968 4.367 -14.424 1.00 90.19 173 ASP A N 1
ATOM 1358 C CA . ASP A 1 173 ? -8.950 5.451 -14.538 1.00 90.19 173 ASP A CA 1
ATOM 1359 C C . ASP A 1 173 ? -9.976 5.392 -13.405 1.00 90.19 173 ASP A C 1
ATOM 1361 O O . ASP A 1 173 ? -10.214 6.385 -12.729 1.00 90.19 173 ASP A O 1
ATOM 1365 N N . ALA A 1 174 ? -10.500 4.202 -13.091 1.00 88.75 174 ALA A N 1
ATOM 1366 C CA . ALA A 1 174 ? -11.420 4.038 -11.964 1.00 88.75 174 ALA A CA 1
ATOM 1367 C C . ALA A 1 174 ? -10.767 4.377 -10.611 1.00 88.75 174 ALA A C 1
ATOM 1369 O O . ALA A 1 174 ? -11.435 4.875 -9.705 1.00 88.75 174 ALA A O 1
ATOM 1370 N N . LEU A 1 175 ? -9.468 4.106 -10.448 1.00 91.12 175 LEU A N 1
ATOM 1371 C CA . LEU A 1 175 ? -8.730 4.493 -9.243 1.00 91.12 175 LEU A CA 1
ATOM 1372 C C . LEU A 1 175 ? -8.462 6.008 -9.205 1.00 91.12 175 LEU A C 1
ATOM 1374 O O . LEU A 1 175 ? -8.531 6.605 -8.129 1.00 91.12 175 LEU A O 1
ATOM 1378 N N . SER A 1 176 ? -8.199 6.624 -10.361 1.00 93.81 176 SER A N 1
ATOM 1379 C CA . SER A 1 176 ? -8.054 8.074 -10.531 1.00 93.81 176 SER A CA 1
ATOM 1380 C C . SER A 1 176 ? -9.365 8.810 -10.228 1.00 93.81 176 SER A C 1
ATOM 1382 O O . SER A 1 176 ? -9.374 9.772 -9.465 1.00 93.81 176 SER A O 1
ATOM 1384 N N . ASP A 1 177 ? -10.501 8.290 -10.694 1.00 94.88 177 ASP A N 1
ATOM 1385 C CA . ASP A 1 177 ? -11.829 8.828 -10.383 1.00 94.88 177 ASP A CA 1
ATOM 1386 C C . ASP A 1 177 ? -12.096 8.843 -8.871 1.00 94.88 177 ASP A C 1
ATOM 1388 O O . ASP A 1 177 ? -12.654 9.799 -8.326 1.00 94.88 177 ASP A O 1
ATOM 1392 N N . GLU A 1 178 ? -11.708 7.781 -8.157 1.00 92.69 178 GLU A N 1
ATOM 1393 C CA . GLU A 1 178 ? -11.828 7.729 -6.697 1.00 92.69 178 GLU A CA 1
ATOM 1394 C C . GLU A 1 178 ? -10.892 8.728 -6.002 1.00 92.69 178 GLU A C 1
ATOM 1396 O O . GLU A 1 178 ? -11.279 9.333 -4.994 1.00 92.69 178 GLU A O 1
ATOM 1401 N N . TRP A 1 179 ? -9.691 8.944 -6.546 1.00 95.12 179 TRP A N 1
ATOM 1402 C CA . TRP A 1 179 ? -8.777 9.993 -6.095 1.00 95.12 179 TRP A CA 1
ATOM 1403 C C . TRP A 1 179 ? -9.394 11.386 -6.257 1.00 95.12 179 TRP A C 1
ATOM 1405 O O . TRP A 1 179 ? -9.449 12.142 -5.284 1.00 95.12 179 TRP A O 1
ATOM 1415 N N . ASP A 1 180 ? -9.936 11.706 -7.430 1.00 96.31 180 ASP A N 1
ATOM 1416 C CA . ASP A 1 180 ? -10.535 13.011 -7.715 1.00 96.31 180 ASP A CA 1
ATOM 1417 C C . ASP A 1 180 ? -11.785 13.269 -6.869 1.00 96.31 180 ASP A C 1
ATOM 1419 O O . ASP A 1 180 ? -11.958 14.363 -6.316 1.00 96.31 180 ASP A O 1
ATOM 1423 N N . LYS A 1 181 ? -12.623 12.245 -6.655 1.00 96.19 181 LYS A N 1
ATOM 1424 C CA . LYS A 1 181 ? -13.742 12.314 -5.699 1.00 96.19 181 LYS A CA 1
ATOM 1425 C C . LYS A 1 181 ? -13.247 12.627 -4.289 1.00 96.19 181 LYS A C 1
ATOM 1427 O O . LYS A 1 181 ? -13.793 13.515 -3.628 1.00 96.19 181 LYS A O 1
ATOM 1432 N N . ALA A 1 182 ? -12.225 11.916 -3.810 1.00 95.06 182 ALA A N 1
ATOM 1433 C CA . ALA A 1 182 ? -11.663 12.142 -2.482 1.00 95.06 182 ALA A CA 1
ATOM 1434 C C . ALA A 1 182 ? -11.067 13.551 -2.356 1.00 95.06 182 ALA A C 1
ATOM 1436 O O . ALA A 1 182 ? -11.351 14.245 -1.376 1.00 95.06 182 ALA A O 1
ATOM 1437 N N . LYS A 1 183 ? -10.320 14.002 -3.367 1.00 96.75 183 LYS A N 1
ATOM 1438 C CA . LYS A 1 183 ? -9.712 15.332 -3.437 1.00 96.75 183 LYS A CA 1
ATOM 1439 C C . LYS A 1 183 ? -10.764 16.431 -3.399 1.00 96.75 183 LYS A C 1
ATOM 1441 O O . LYS A 1 183 ? -10.661 17.332 -2.572 1.00 96.75 183 LYS A O 1
ATOM 1446 N N . LYS A 1 184 ? -11.829 16.313 -4.196 1.00 96.12 184 LYS A N 1
ATOM 1447 C CA . LYS A 1 184 ? -12.962 17.250 -4.188 1.00 96.12 184 LYS A CA 1
ATOM 1448 C C . LYS A 1 184 ? -13.630 17.334 -2.814 1.00 96.12 184 LYS A C 1
ATOM 1450 O O . LYS A 1 184 ? -13.914 18.427 -2.335 1.00 96.12 184 LYS A O 1
ATOM 1455 N N . ILE A 1 185 ? -13.846 16.197 -2.146 1.00 94.75 185 ILE A N 1
ATOM 1456 C CA . ILE A 1 185 ? -14.428 16.169 -0.793 1.00 94.75 185 ILE A CA 1
ATOM 1457 C C . ILE A 1 185 ? -13.542 16.908 0.215 1.00 94.75 185 ILE A C 1
ATOM 1459 O O . ILE A 1 185 ? -14.069 17.605 1.082 1.00 94.75 185 ILE A O 1
ATOM 1463 N N . VAL A 1 186 ? -12.221 16.725 0.152 1.00 94.69 186 VAL A N 1
ATOM 1464 C CA . VAL A 1 186 ? -11.289 17.436 1.041 1.00 94.69 186 VAL A CA 1
ATOM 1465 C C . VAL A 1 186 ? -11.279 18.925 0.718 1.00 94.69 186 VAL A C 1
ATOM 1467 O O . VAL A 1 186 ? -11.426 19.734 1.627 1.00 94.69 186 VAL A O 1
ATOM 1470 N N . TRP A 1 187 ? -11.207 19.285 -0.564 1.00 94.25 187 TRP A N 1
ATOM 1471 C CA . TRP A 1 187 ? -11.201 20.679 -0.999 1.00 94.25 187 TRP A CA 1
ATOM 1472 C C . TRP A 1 187 ? -12.410 21.447 -0.454 1.00 94.25 187 TRP A C 1
ATOM 1474 O O . TRP A 1 187 ? -12.266 22.509 0.151 1.00 94.25 187 TRP A O 1
ATOM 1484 N N . GLU A 1 188 ? -13.615 20.897 -0.612 1.00 93.44 188 GLU A N 1
ATOM 1485 C CA . GLU A 1 188 ? -14.838 21.549 -0.137 1.00 93.44 188 GLU A CA 1
ATOM 1486 C C . GLU A 1 188 ? -14.910 21.640 1.396 1.00 93.44 188 GLU A C 1
ATOM 1488 O O . GLU A 1 188 ? -15.455 22.606 1.934 1.00 93.44 188 GLU A O 1
ATOM 1493 N N . LYS A 1 189 ? -14.310 20.688 2.122 1.00 90.94 189 LYS A N 1
ATOM 1494 C CA . LYS A 1 189 ? -14.181 20.777 3.586 1.00 90.94 189 LYS A CA 1
ATOM 1495 C C . LYS A 1 189 ? -13.234 21.894 4.002 1.00 90.94 189 LYS A C 1
ATOM 1497 O O . LYS A 1 189 ? -13.614 22.689 4.858 1.00 90.94 189 LYS A O 1
ATOM 1502 N N . ASN A 1 190 ? -12.068 21.989 3.367 1.00 91.31 190 ASN A N 1
ATOM 1503 C CA . ASN A 1 190 ? -11.074 23.017 3.668 1.00 91.31 190 ASN A CA 1
ATOM 1504 C C . ASN A 1 190 ? -11.650 24.418 3.378 1.00 91.31 190 ASN A C 1
ATOM 1506 O O . ASN A 1 190 ? -11.527 25.318 4.206 1.00 91.3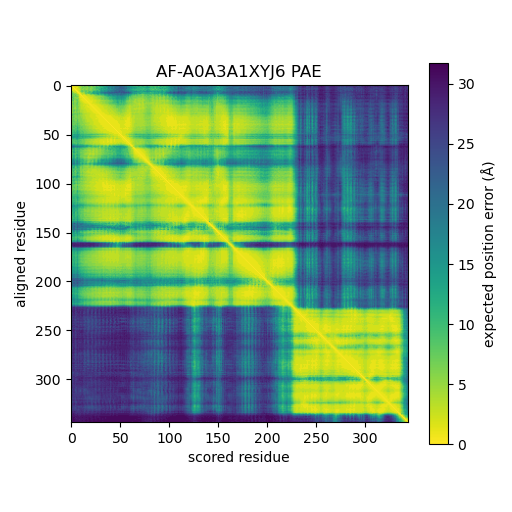1 190 ASN A O 1
ATOM 1510 N N . LYS A 1 191 ? -12.409 24.579 2.280 1.00 90.12 191 LYS A N 1
ATOM 1511 C CA . LYS A 1 191 ? -13.198 25.796 1.993 1.00 90.12 191 LYS A CA 1
ATOM 1512 C C . LYS A 1 191 ? -14.223 26.120 3.076 1.00 90.12 191 LYS A C 1
ATOM 1514 O O . LYS A 1 191 ? -14.348 27.272 3.485 1.00 90.12 191 LYS A O 1
ATOM 1519 N N . ALA A 1 192 ? -14.993 25.131 3.527 1.00 88.12 192 ALA A N 1
ATOM 1520 C CA . ALA A 1 192 ? -16.002 25.345 4.561 1.00 88.12 192 ALA A CA 1
ATOM 1521 C C . ALA A 1 192 ? -15.381 25.734 5.913 1.00 88.12 192 ALA A C 1
ATOM 1523 O O . ALA A 1 192 ? -15.954 26.544 6.638 1.00 88.12 192 ALA A O 1
ATOM 1524 N N . GLU A 1 193 ? -14.222 25.173 6.253 1.00 87.50 193 GLU A N 1
ATOM 1525 C CA . GLU A 1 193 ? -13.482 25.495 7.474 1.00 87.50 193 GLU A CA 1
ATOM 1526 C C . GLU A 1 193 ? -12.846 26.889 7.416 1.00 87.50 193 GLU A C 1
ATOM 152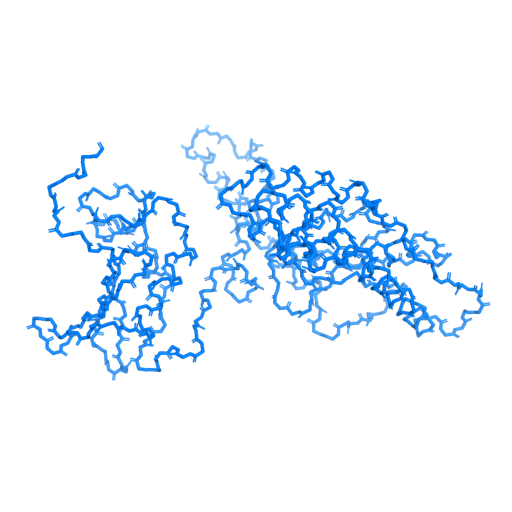8 O O . GLU A 1 193 ? -12.988 27.656 8.366 1.00 87.50 193 GLU A O 1
ATOM 1533 N N . ALA A 1 194 ? -12.257 27.272 6.280 1.00 86.88 194 ALA A N 1
ATOM 1534 C CA . ALA A 1 194 ? -11.743 28.624 6.062 1.00 86.88 194 ALA A CA 1
ATOM 1535 C C . ALA A 1 194 ? -12.829 29.692 6.260 1.00 86.88 194 ALA A C 1
ATOM 1537 O O . ALA A 1 194 ? -12.636 30.622 7.042 1.00 86.88 194 ALA A O 1
ATOM 1538 N N . ARG A 1 195 ? -14.016 29.485 5.667 1.00 86.50 195 ARG A N 1
ATOM 1539 C CA . ARG A 1 195 ? -15.179 30.376 5.840 1.00 86.50 195 ARG A CA 1
ATOM 1540 C C . ARG A 1 195 ? -15.602 30.523 7.303 1.00 86.50 195 ARG A C 1
ATOM 1542 O O . ARG A 1 195 ? -15.946 31.619 7.729 1.00 86.50 195 ARG A O 1
ATOM 1549 N N . LYS A 1 196 ? -15.576 29.437 8.088 1.00 86.56 196 LYS A N 1
ATOM 1550 C CA . LYS A 1 196 ? -15.886 29.486 9.532 1.00 86.56 196 LYS A CA 1
ATOM 1551 C C . LYS A 1 196 ? -14.858 30.283 10.326 1.00 86.56 196 LYS A C 1
ATOM 1553 O O . LYS A 1 196 ? -15.217 30.910 11.315 1.00 86.56 196 LYS A O 1
ATOM 1558 N N . ASN A 1 197 ? -13.609 30.261 9.880 1.00 86.69 197 ASN A N 1
ATOM 1559 C CA . ASN A 1 197 ? -12.497 30.962 10.511 1.00 86.69 197 ASN A CA 1
ATOM 1560 C C . ASN A 1 197 ? -12.314 32.393 9.970 1.00 86.69 197 ASN A C 1
ATOM 1562 O O . ASN A 1 197 ? -11.286 33.008 10.237 1.00 86.69 197 ASN A O 1
ATOM 1566 N N . GLY A 1 198 ? -13.282 32.915 9.203 1.00 84.75 198 GLY A N 1
ATOM 1567 C CA . GLY A 1 198 ? -13.245 34.271 8.647 1.00 84.75 198 GLY A CA 1
ATOM 1568 C C . GLY A 1 198 ? -12.219 34.479 7.529 1.00 84.75 198 GLY A C 1
ATOM 1569 O O . GLY A 1 198 ? -11.933 35.622 7.194 1.00 84.75 198 GLY A O 1
ATOM 1570 N N . LYS A 1 199 ? -11.662 33.398 6.967 1.00 81.44 199 LYS A N 1
ATOM 1571 C CA . LYS A 1 199 ? -10.728 33.445 5.834 1.00 81.44 199 LYS A CA 1
ATOM 1572 C C . LYS A 1 199 ? -11.470 33.344 4.508 1.00 81.44 199 LYS A C 1
ATOM 1574 O O . LYS A 1 199 ? -12.499 32.660 4.419 1.00 81.44 199 LYS A O 1
ATOM 1579 N N . ASP A 1 200 ? -10.928 33.977 3.474 1.00 76.19 200 ASP A N 1
ATOM 1580 C CA . ASP A 1 200 ? -11.485 33.886 2.131 1.00 76.19 200 ASP A CA 1
ATOM 1581 C C . ASP A 1 200 ? -11.261 32.486 1.534 1.00 76.19 200 ASP A C 1
ATOM 1583 O O . ASP A 1 200 ? -10.283 31.792 1.823 1.00 76.19 200 ASP A O 1
ATOM 1587 N N . ALA A 1 201 ? -12.183 32.038 0.680 1.00 68.88 201 ALA A N 1
ATOM 1588 C CA . ALA A 1 201 ? -12.068 30.736 0.027 1.00 68.88 201 ALA A CA 1
ATOM 1589 C C . ALA A 1 201 ? -10.876 30.658 -0.946 1.00 68.88 201 ALA A C 1
ATOM 1591 O O . ALA A 1 201 ? -10.401 29.557 -1.222 1.00 68.88 201 ALA A O 1
ATOM 1592 N N . ASN A 1 202 ? -10.397 31.797 -1.448 1.00 75.00 202 ASN A N 1
ATOM 1593 C CA . ASN A 1 202 ? -9.227 31.905 -2.317 1.00 75.00 202 ASN A CA 1
ATOM 1594 C C . ASN A 1 202 ? -7.906 31.741 -1.551 1.00 75.00 202 ASN A C 1
ATOM 1596 O O . ASN A 1 202 ? -6.881 31.463 -2.163 1.00 75.00 202 ASN A O 1
ATOM 1600 N N . GLU A 1 203 ? -7.927 31.844 -0.219 1.00 77.12 203 GLU A N 1
ATOM 1601 C CA . GLU A 1 203 ? -6.779 31.527 0.642 1.00 77.12 203 GLU A CA 1
ATOM 1602 C C . GLU A 1 203 ? -6.646 30.014 0.908 1.00 77.12 203 GLU A C 1
ATOM 1604 O O . GLU A 1 203 ? -5.726 29.570 1.599 1.00 77.12 203 GLU A O 1
ATOM 1609 N N . VAL A 1 204 ? -7.572 29.195 0.389 1.00 78.31 204 VAL A N 1
ATOM 1610 C CA . VAL A 1 204 ? -7.554 27.741 0.568 1.00 78.31 204 VAL A CA 1
ATOM 1611 C C . VAL A 1 204 ? -6.718 27.086 -0.517 1.00 78.31 204 VAL A C 1
ATOM 1613 O O . VAL A 1 204 ? -7.123 26.991 -1.676 1.00 78.31 204 VAL A O 1
ATOM 1616 N N . PHE A 1 205 ? -5.563 26.580 -0.099 1.00 82.75 205 PHE A N 1
ATOM 1617 C CA . PHE A 1 205 ? -4.663 25.811 -0.944 1.00 82.75 205 PHE A CA 1
ATOM 1618 C C . PHE A 1 205 ? -5.244 24.449 -1.331 1.00 82.75 205 PHE A C 1
ATOM 1620 O O . PHE A 1 205 ? -6.134 23.894 -0.677 1.00 82.75 205 PHE A O 1
ATOM 1627 N N . GLU A 1 206 ? -4.688 23.902 -2.407 1.00 86.81 206 GLU A N 1
ATOM 1628 C CA . GLU A 1 206 ? -4.973 22.548 -2.853 1.00 86.81 206 GLU A CA 1
ATOM 1629 C C . GLU A 1 206 ? -4.704 21.523 -1.740 1.00 86.81 206 GLU A C 1
ATOM 1631 O O . GLU A 1 206 ? -3.663 21.603 -1.080 1.00 86.81 206 GLU A O 1
ATOM 1636 N N . PRO A 1 207 ? -5.615 20.549 -1.524 1.00 92.75 207 PRO A N 1
ATOM 1637 C CA . PRO A 1 207 ? -5.403 19.477 -0.571 1.00 92.75 207 PRO A CA 1
ATOM 1638 C C . PRO A 1 207 ? -4.066 18.784 -0.779 1.00 92.75 207 PRO A C 1
ATOM 1640 O O . PRO A 1 207 ? -3.729 18.346 -1.883 1.00 92.75 207 PRO A O 1
ATOM 1643 N N . THR A 1 208 ? -3.343 18.604 0.315 1.00 92.12 208 THR A N 1
ATOM 1644 C CA . THR A 1 208 ? -2.148 17.771 0.332 1.00 92.12 208 THR A CA 1
ATOM 1645 C C . THR A 1 208 ? -2.514 16.330 -0.012 1.00 92.12 208 THR A C 1
ATOM 1647 O O . THR A 1 208 ? -3.608 15.838 0.295 1.00 92.12 208 THR A O 1
ATOM 1650 N N . TRP A 1 209 ? -1.574 15.593 -0.607 1.00 88.81 209 TRP A N 1
ATOM 1651 C CA . TRP A 1 209 ? -1.807 14.185 -0.918 1.00 88.81 209 TRP A CA 1
ATOM 1652 C C . TRP A 1 209 ? -2.134 13.369 0.345 1.00 88.81 209 TRP A C 1
ATOM 1654 O O . TRP A 1 209 ? -2.930 12.433 0.271 1.00 88.81 209 TRP A O 1
ATOM 1664 N N . GLN A 1 210 ? -1.586 13.739 1.514 1.00 89.56 210 GLN A N 1
ATOM 1665 C CA . GLN A 1 210 ? -1.897 13.077 2.783 1.00 89.56 210 GLN A CA 1
ATOM 1666 C C . GLN A 1 210 ? -3.377 13.216 3.159 1.00 89.56 210 GLN A C 1
ATOM 1668 O O . GLN A 1 210 ? -3.993 12.231 3.579 1.00 89.56 210 GLN A O 1
ATOM 1673 N N . GLU A 1 211 ? -3.966 14.403 2.993 1.00 92.25 211 GLU A N 1
ATOM 1674 C CA . GLU A 1 211 ? -5.385 14.627 3.283 1.00 92.25 211 GLU A CA 1
ATOM 1675 C C . GLU A 1 211 ? -6.282 13.829 2.330 1.00 92.25 211 GLU A C 1
ATOM 1677 O O . GLU A 1 211 ? -7.256 13.202 2.765 1.00 92.25 211 GLU A O 1
ATOM 1682 N N . VAL A 1 212 ? -5.929 13.785 1.041 1.00 94.88 212 VAL A N 1
ATOM 1683 C CA . VAL A 1 212 ? -6.674 13.007 0.041 1.00 94.88 212 VAL A CA 1
ATOM 1684 C C . VAL A 1 212 ? -6.578 11.508 0.333 1.00 94.88 212 VAL A C 1
ATOM 1686 O O . VAL A 1 212 ? -7.605 10.830 0.375 1.00 94.88 212 VAL A O 1
ATOM 1689 N N . VAL A 1 213 ? -5.388 10.985 0.651 1.00 92.00 213 VAL A N 1
ATOM 1690 C CA . VAL A 1 213 ? -5.199 9.588 1.083 1.00 92.00 213 VAL A CA 1
ATOM 1691 C C . VAL A 1 213 ? -6.018 9.285 2.347 1.00 92.00 213 VAL A C 1
ATOM 1693 O O . VAL A 1 213 ? -6.668 8.240 2.438 1.00 92.00 213 VAL A O 1
ATOM 1696 N N . ALA A 1 214 ? -6.062 10.196 3.324 1.00 89.62 214 ALA A N 1
ATOM 1697 C CA . ALA A 1 214 ? -6.895 10.034 4.517 1.00 89.62 214 ALA A CA 1
ATOM 1698 C C . ALA A 1 214 ? -8.401 10.002 4.193 1.00 89.62 214 ALA A C 1
ATOM 1700 O O . ALA A 1 214 ? -9.174 9.330 4.886 1.00 89.62 214 ALA A O 1
ATOM 1701 N N . GLN A 1 215 ? -8.831 10.703 3.142 1.00 91.62 215 GLN A N 1
ATOM 1702 C CA . GLN A 1 215 ? -10.200 10.653 2.645 1.00 91.62 215 GLN A CA 1
ATOM 1703 C C . GLN A 1 215 ? -10.480 9.369 1.846 1.00 91.62 215 GLN A C 1
ATOM 1705 O O . GLN A 1 215 ? -11.524 8.761 2.085 1.00 91.62 215 GLN A O 1
ATOM 1710 N N . LEU A 1 216 ? -9.548 8.888 1.015 1.00 90.75 216 LEU A N 1
ATOM 1711 C CA . LEU A 1 216 ? -9.642 7.600 0.308 1.00 90.75 216 LEU A CA 1
ATOM 1712 C C . LEU A 1 216 ? -9.837 6.421 1.262 1.00 90.75 216 LEU A C 1
ATOM 1714 O O . LEU A 1 216 ? -10.643 5.527 1.001 1.00 90.75 216 LEU A O 1
ATOM 1718 N N . ARG A 1 217 ? -9.173 6.440 2.426 1.00 87.69 217 ARG A N 1
ATOM 1719 C CA . ARG A 1 217 ? -9.376 5.418 3.468 1.00 87.69 217 ARG A CA 1
ATOM 1720 C C . ARG A 1 217 ? -10.824 5.335 3.951 1.00 87.69 217 ARG A C 1
ATOM 1722 O O . ARG A 1 217 ? -11.211 4.328 4.532 1.00 87.69 217 ARG A O 1
ATOM 1729 N N . LYS A 1 218 ? -11.649 6.365 3.755 1.00 84.19 218 LYS A N 1
ATOM 1730 C CA . LYS A 1 218 ? -13.069 6.342 4.143 1.00 84.19 218 LYS A CA 1
ATOM 1731 C C . LYS A 1 218 ? -13.950 5.684 3.078 1.00 84.19 218 LYS A C 1
ATOM 1733 O O . LYS A 1 218 ? -15.074 5.308 3.403 1.00 84.19 218 LYS A O 1
ATOM 1738 N N . THR A 1 219 ? -13.457 5.508 1.851 1.00 80.06 219 THR A N 1
ATOM 1739 C CA . THR A 1 219 ? -14.183 4.812 0.787 1.00 80.06 219 THR A CA 1
ATOM 1740 C C . THR A 1 219 ? -14.222 3.318 1.086 1.00 80.06 219 THR A C 1
ATOM 1742 O O . THR A 1 219 ? -13.210 2.608 1.079 1.00 80.06 219 THR A O 1
ATOM 1745 N N . ARG A 1 220 ? -15.424 2.823 1.390 1.00 72.50 220 ARG A N 1
ATOM 1746 C CA . ARG A 1 220 ? -15.643 1.419 1.732 1.00 72.50 220 ARG A CA 1
ATOM 1747 C C . ARG A 1 220 ? -15.269 0.538 0.548 1.00 72.50 220 ARG A C 1
ATOM 1749 O O . ARG A 1 220 ? -15.737 0.734 -0.561 1.00 72.50 220 ARG A O 1
ATOM 1756 N N . GLY A 1 221 ? -14.477 -0.492 0.817 1.00 71.94 221 GLY A N 1
ATOM 1757 C CA . GLY A 1 221 ? -14.130 -1.491 -0.190 1.00 71.94 221 GLY A CA 1
ATOM 1758 C C . GLY A 1 221 ? -12.891 -1.141 -1.008 1.00 71.94 221 GLY A C 1
ATOM 1759 O O . GLY A 1 221 ? -12.217 -2.082 -1.405 1.00 71.94 221 GLY A O 1
ATOM 1760 N N . LEU A 1 222 ? -12.523 0.139 -1.117 1.00 80.31 222 LEU A N 1
ATOM 1761 C CA . LEU A 1 222 ? -11.440 0.599 -1.987 1.00 80.31 222 LEU A CA 1
ATOM 1762 C C . LEU A 1 222 ? -10.045 0.188 -1.493 1.00 80.31 222 LEU A C 1
ATOM 1764 O O . LEU A 1 222 ? -9.326 -0.511 -2.192 1.00 80.31 222 LEU A O 1
ATOM 1768 N N . CYS A 1 223 ? -9.687 0.551 -0.258 1.00 81.62 223 CYS A N 1
ATOM 1769 C CA . CYS A 1 223 ? -8.322 0.371 0.257 1.00 81.62 223 CYS A CA 1
ATOM 1770 C C . CYS A 1 223 ? -8.251 -0.698 1.360 1.00 81.62 223 CYS A C 1
ATOM 1772 O O . CYS A 1 223 ? -9.198 -0.866 2.137 1.00 81.62 223 CYS A O 1
ATOM 1774 N N . SER A 1 224 ? -7.148 -1.442 1.442 1.00 77.94 224 SER A N 1
ATOM 1775 C CA . SER A 1 224 ? -6.879 -2.498 2.432 1.00 77.94 224 SER A CA 1
ATOM 1776 C C . SER A 1 224 ? -6.665 -1.955 3.842 1.00 77.94 224 SER A C 1
ATOM 1778 O O . SER A 1 224 ? -7.030 -2.630 4.805 1.00 77.94 224 SER A O 1
ATOM 1780 N N . ASP A 1 225 ? -6.140 -0.733 3.928 1.00 74.88 225 ASP A N 1
ATOM 1781 C CA . ASP A 1 225 ? -6.030 0.121 5.114 1.00 74.88 225 ASP A CA 1
ATOM 1782 C C . ASP A 1 225 ? -7.192 1.128 5.205 1.00 74.88 225 ASP A C 1
ATOM 1784 O O . ASP A 1 225 ? -7.197 2.023 6.054 1.00 74.88 225 ASP A O 1
ATOM 1788 N N . GLY A 1 226 ? -8.184 1.001 4.317 1.00 67.81 226 GLY A N 1
ATOM 1789 C CA . GLY A 1 226 ? -9.429 1.731 4.444 1.00 67.81 226 GLY A CA 1
ATOM 1790 C C . GLY A 1 226 ? -10.129 1.343 5.743 1.00 67.81 226 GLY A C 1
ATOM 1791 O O . GLY A 1 226 ? -9.869 0.289 6.322 1.00 67.81 226 GLY A O 1
ATOM 1792 N N . ARG A 1 227 ? -11.089 2.157 6.180 1.00 59.25 227 ARG A N 1
ATOM 1793 C CA . ARG A 1 227 ? -11.975 1.910 7.328 1.00 59.25 227 ARG A CA 1
ATOM 1794 C C . ARG A 1 227 ? -12.934 0.731 7.080 1.00 59.25 227 ARG A C 1
ATOM 1796 O O . ARG A 1 227 ? -14.077 0.745 7.513 1.00 59.25 227 ARG A O 1
ATOM 1803 N N . VAL A 1 228 ? -12.495 -0.299 6.360 1.00 54.78 228 VAL A N 1
ATOM 1804 C CA . VAL A 1 228 ? -13.138 -1.604 6.298 1.00 54.78 228 VAL A CA 1
ATOM 1805 C C . VAL A 1 228 ? -12.503 -2.453 7.383 1.00 54.78 228 VAL A C 1
ATOM 1807 O O . VAL A 1 228 ? -11.433 -3.029 7.201 1.00 54.78 228 VAL A O 1
ATOM 1810 N N . VAL A 1 229 ? -13.179 -2.534 8.523 1.00 62.66 229 VAL A N 1
ATOM 1811 C CA . VAL A 1 229 ? -12.801 -3.457 9.592 1.00 62.66 229 VAL A CA 1
ATOM 1812 C C . VAL A 1 229 ? -12.812 -4.880 9.026 1.00 62.66 229 VAL A C 1
ATOM 1814 O O . VAL A 1 229 ? -13.868 -5.392 8.651 1.00 62.66 229 VAL A O 1
ATOM 1817 N N . LYS A 1 230 ? -11.631 -5.499 8.896 1.00 68.88 230 LYS A N 1
ATOM 1818 C CA . LYS A 1 230 ? -11.493 -6.901 8.479 1.00 68.88 230 LYS A CA 1
ATOM 1819 C C . LYS A 1 230 ? -11.896 -7.795 9.653 1.00 68.88 230 LYS A C 1
ATOM 1821 O O . LYS A 1 230 ? -11.265 -7.747 10.705 1.00 68.88 230 LYS A O 1
ATOM 1826 N N . TYR A 1 231 ? -12.938 -8.600 9.463 1.00 78.94 231 TYR A N 1
ATOM 1827 C CA . TYR A 1 231 ? -13.421 -9.536 10.478 1.00 78.94 231 TYR A CA 1
ATOM 1828 C C . TYR A 1 231 ? -12.594 -10.833 10.449 1.00 78.94 231 TYR A C 1
ATOM 1830 O O . TYR A 1 231 ? -12.263 -11.304 9.358 1.00 78.94 231 TYR A O 1
ATOM 1838 N N . PRO A 1 232 ? -12.248 -11.418 11.612 1.00 80.25 232 PRO A N 1
ATOM 1839 C CA . PRO A 1 232 ? -11.611 -12.733 11.680 1.00 80.25 232 PRO A CA 1
ATOM 1840 C C . PRO A 1 232 ? -12.441 -13.810 10.966 1.00 80.25 232 PRO A C 1
ATOM 1842 O O . PRO A 1 232 ? -13.669 -13.758 10.994 1.00 80.25 232 PRO A O 1
ATOM 1845 N N . LYS A 1 233 ? -11.791 -14.819 10.366 1.00 82.12 233 LYS A N 1
ATOM 1846 C CA . LYS A 1 233 ? -12.494 -15.928 9.682 1.00 82.12 233 LYS A CA 1
ATOM 1847 C C . LYS A 1 233 ? -13.469 -16.670 10.607 1.00 82.12 233 LYS A C 1
ATOM 1849 O O . LYS A 1 233 ? -14.508 -17.129 10.155 1.00 82.12 233 LYS A O 1
ATOM 1854 N N . ASN A 1 234 ? -13.147 -16.751 11.897 1.00 86.00 234 ASN A N 1
ATOM 1855 C CA . ASN A 1 234 ? -13.966 -17.365 12.942 1.00 86.00 234 ASN A CA 1
ATOM 1856 C C . ASN A 1 234 ? -14.936 -16.376 13.619 1.00 86.00 234 ASN A C 1
ATOM 1858 O O . ASN A 1 234 ? -15.366 -16.614 14.747 1.00 86.00 234 ASN A O 1
ATOM 1862 N N . TYR A 1 235 ? -15.259 -15.242 12.987 1.00 90.81 235 TYR A N 1
ATOM 1863 C CA . TYR A 1 235 ? -16.234 -14.318 13.556 1.00 90.81 235 TYR A CA 1
ATOM 1864 C C . TYR A 1 235 ? -17.628 -14.974 13.621 1.00 90.81 235 TYR A C 1
ATOM 1866 O O . TYR A 1 235 ? -18.091 -15.499 12.606 1.00 90.81 235 TYR A O 1
ATOM 1874 N N . PRO A 1 236 ? -18.318 -14.955 14.779 1.00 91.56 236 PRO A N 1
ATOM 1875 C CA . PRO A 1 236 ? -19.582 -15.666 14.939 1.00 91.56 236 PRO A CA 1
ATOM 1876 C C . PRO A 1 236 ? -20.660 -15.176 13.966 1.00 91.56 236 PRO A C 1
ATOM 1878 O O . PRO A 1 236 ? -21.000 -13.993 13.942 1.00 91.56 236 PRO A O 1
ATOM 1881 N N . THR A 1 237 ? -21.269 -16.092 13.210 1.00 92.12 237 THR A N 1
ATOM 1882 C CA . THR A 1 237 ? -22.320 -15.770 12.220 1.00 92.12 237 THR A CA 1
ATOM 1883 C C . THR A 1 237 ? -23.595 -15.217 12.862 1.00 92.12 237 THR A C 1
ATOM 1885 O O . THR A 1 237 ? -24.367 -14.492 12.232 1.00 92.12 237 THR A O 1
ATOM 1888 N N . ASN A 1 238 ? -23.815 -15.523 14.143 1.00 93.06 238 ASN A N 1
ATOM 1889 C CA . ASN A 1 238 ? -24.934 -15.029 14.935 1.00 93.06 238 ASN A CA 1
ATOM 1890 C C . ASN A 1 238 ? -24.676 -13.647 15.567 1.00 93.06 238 ASN A C 1
ATOM 1892 O O . ASN A 1 238 ? -25.574 -13.125 16.228 1.00 93.06 238 ASN A O 1
ATOM 1896 N N . VAL A 1 239 ? -23.502 -13.037 15.377 1.00 95.56 239 VAL A N 1
ATOM 1897 C CA . VAL A 1 239 ? -23.206 -11.659 15.788 1.00 95.56 239 VAL A CA 1
ATOM 1898 C C . VAL A 1 239 ? -23.087 -10.803 14.533 1.00 95.56 239 VAL A C 1
ATOM 1900 O O . VAL A 1 239 ? -22.309 -11.081 13.628 1.00 95.56 239 VAL A O 1
ATOM 1903 N N . LYS A 1 240 ? -23.874 -9.729 14.447 1.00 93.81 240 LYS A N 1
ATOM 1904 C CA . LYS A 1 240 ? -23.775 -8.798 13.319 1.00 93.81 240 LYS A CA 1
ATOM 1905 C C . LYS A 1 240 ? -22.431 -8.082 13.353 1.00 93.81 240 LYS A C 1
ATOM 1907 O O . LYS A 1 240 ? -22.040 -7.584 14.408 1.00 93.81 240 LYS A O 1
ATOM 1912 N N . HIS A 1 241 ? -21.817 -7.922 12.181 1.00 91.56 241 HIS A N 1
ATOM 1913 C CA . HIS A 1 241 ? -20.667 -7.039 12.014 1.00 91.56 241 HIS A CA 1
ATOM 1914 C C . HIS A 1 241 ? -20.953 -5.661 12.631 1.00 91.56 241 HIS A C 1
ATOM 1916 O O . HIS A 1 241 ? -22.019 -5.063 12.446 1.00 91.56 241 HIS A O 1
ATOM 1922 N N . ILE A 1 242 ? -19.977 -5.173 13.383 1.00 91.94 242 ILE A N 1
ATOM 1923 C CA . ILE A 1 242 ? -19.954 -3.863 14.015 1.00 91.94 242 ILE A CA 1
ATOM 1924 C C . ILE A 1 242 ? -19.883 -2.791 12.919 1.00 91.94 242 ILE A C 1
ATOM 1926 O O . ILE A 1 242 ? -18.938 -2.727 12.134 1.00 91.94 242 ILE A O 1
ATOM 1930 N N . SER A 1 243 ? -20.911 -1.947 12.851 1.00 84.81 243 SER A N 1
ATOM 1931 C CA . SER A 1 243 ? -20.967 -0.824 11.907 1.00 84.81 243 SER A CA 1
ATOM 1932 C C . SER A 1 243 ? -20.028 0.313 12.313 1.00 84.81 243 SER A C 1
ATOM 1934 O O . SER A 1 243 ? -19.824 0.524 13.509 1.00 84.81 243 SER A O 1
ATOM 1936 N N . ASP A 1 244 ? -19.612 1.145 11.359 1.00 78.31 244 ASP A N 1
ATOM 1937 C CA . ASP A 1 244 ? -18.767 2.329 11.598 1.00 78.31 244 ASP A CA 1
ATOM 1938 C C . ASP A 1 244 ? -19.333 3.276 12.659 1.00 78.31 244 ASP A C 1
ATOM 1940 O O . ASP A 1 244 ? -18.594 3.810 13.480 1.00 78.31 244 ASP A O 1
ATOM 1944 N N . ARG A 1 245 ? -20.663 3.429 12.715 1.00 83.69 245 ARG A N 1
ATOM 1945 C CA . ARG A 1 245 ? -21.333 4.217 13.762 1.00 83.69 245 ARG A CA 1
ATOM 1946 C C . ARG A 1 245 ? -21.062 3.671 15.167 1.00 83.69 245 ARG A C 1
ATOM 1948 O O . ARG A 1 245 ? -20.898 4.449 16.100 1.00 83.69 245 ARG A O 1
ATOM 1955 N N . VAL A 1 246 ? -21.037 2.348 15.321 1.00 92.31 246 VAL A N 1
ATOM 1956 C CA . VAL A 1 246 ? -20.760 1.693 16.609 1.00 92.31 246 VAL A CA 1
ATOM 1957 C C . VAL A 1 246 ? -19.270 1.774 16.928 1.00 92.31 246 VAL A C 1
ATOM 1959 O O . VAL A 1 246 ? -18.931 2.059 18.069 1.00 92.31 246 VAL A O 1
ATOM 1962 N N . TRP A 1 247 ? -18.382 1.627 15.938 1.00 91.06 247 TRP A N 1
ATOM 1963 C CA . TRP A 1 247 ? -16.949 1.866 16.147 1.00 91.06 247 TRP A CA 1
ATOM 1964 C C . TRP A 1 247 ? -16.658 3.295 16.601 1.00 91.06 247 TRP A C 1
ATOM 1966 O O . TRP A 1 247 ? -15.965 3.484 17.597 1.00 91.06 247 TRP A O 1
ATOM 1976 N N . LYS A 1 248 ? -17.267 4.287 15.942 1.00 86.19 248 LYS A N 1
ATOM 1977 C CA . LYS A 1 248 ? -17.191 5.693 16.348 1.00 86.19 248 LYS A CA 1
ATOM 1978 C C . LYS A 1 248 ? -17.712 5.893 17.772 1.00 86.19 248 LYS A C 1
ATOM 1980 O O . LYS A 1 248 ? -17.046 6.526 18.578 1.00 86.19 248 LYS A O 1
ATOM 1985 N N . HIS A 1 249 ? -18.861 5.307 18.110 1.00 92.25 249 HIS A N 1
ATOM 1986 C CA . HIS A 1 249 ? -19.400 5.370 19.471 1.00 92.25 249 HIS A CA 1
ATOM 1987 C C . HIS A 1 249 ? -18.441 4.769 20.513 1.00 92.25 249 HIS A C 1
ATOM 1989 O O . HIS A 1 249 ? -18.238 5.357 21.571 1.00 92.25 249 HIS A O 1
ATOM 1995 N N . ILE A 1 250 ? -17.826 3.620 20.223 1.00 94.75 250 ILE A N 1
ATOM 1996 C CA . ILE A 1 250 ? -16.857 2.981 21.122 1.00 94.75 250 ILE A CA 1
ATOM 1997 C C . ILE A 1 250 ? -15.642 3.885 21.331 1.00 94.75 250 ILE A C 1
ATOM 1999 O O . ILE A 1 250 ? -15.268 4.130 22.472 1.00 94.75 250 ILE A O 1
ATOM 2003 N N . MET A 1 251 ? -15.040 4.390 20.254 1.00 88.94 251 MET A N 1
ATOM 2004 C CA . MET A 1 251 ? -13.768 5.112 20.322 1.00 88.94 251 MET A CA 1
ATOM 2005 C C . MET A 1 251 ? -13.941 6.567 20.746 1.00 88.94 251 MET A C 1
ATOM 2007 O O . MET A 1 251 ? -13.317 6.995 21.707 1.00 88.94 251 MET A O 1
ATOM 2011 N N . GLU A 1 252 ? -14.806 7.308 20.059 1.00 85.88 252 GLU A N 1
ATOM 2012 C CA . GLU A 1 252 ? -14.953 8.762 20.189 1.00 85.88 252 GLU A CA 1
ATOM 2013 C C . GLU A 1 252 ? -16.137 9.139 21.086 1.00 85.88 252 GLU A C 1
ATOM 2015 O O . GLU A 1 252 ? -16.050 10.098 21.850 1.00 85.88 252 GLU A O 1
ATOM 2020 N N . GLY A 1 253 ? -17.207 8.340 21.049 1.00 87.94 253 GLY A N 1
ATOM 2021 C CA . GLY A 1 253 ? -18.456 8.596 21.761 1.00 87.94 253 GLY A CA 1
ATOM 2022 C C . GLY A 1 253 ? -19.535 9.234 20.890 1.00 87.94 253 GLY A C 1
ATOM 2023 O O . GLY A 1 253 ? -19.431 9.288 19.664 1.00 87.94 253 GLY A O 1
ATOM 2024 N N . ASP A 1 254 ? -20.623 9.661 21.525 1.00 84.62 254 ASP A N 1
ATOM 2025 C CA . ASP A 1 254 ? -21.700 10.424 20.901 1.00 84.62 254 ASP A CA 1
ATOM 2026 C C . ASP A 1 254 ? -21.885 11.802 21.550 1.00 84.62 254 ASP A C 1
ATOM 2028 O O . ASP A 1 254 ? -21.326 12.096 22.605 1.00 84.62 254 ASP A O 1
ATOM 2032 N N . ALA A 1 255 ? -22.699 12.644 20.908 1.00 78.06 255 ALA A N 1
ATOM 2033 C CA . ALA A 1 255 ? -22.987 14.004 21.365 1.00 78.06 255 ALA A CA 1
ATOM 2034 C C . ALA A 1 255 ? -23.667 14.068 22.749 1.00 78.06 255 ALA A C 1
ATOM 2036 O O . ALA A 1 255 ? -23.707 15.131 23.353 1.00 78.06 255 ALA A O 1
ATOM 2037 N N . ASN A 1 256 ? -24.177 12.943 23.266 1.00 82.00 256 ASN A N 1
ATOM 2038 C CA . ASN A 1 256 ? -24.824 12.857 24.577 1.00 82.00 256 ASN A CA 1
ATOM 2039 C C . ASN A 1 256 ? -23.857 12.366 25.673 1.00 82.00 256 ASN A C 1
ATOM 2041 O O . ASN A 1 256 ? -24.301 11.937 26.740 1.00 82.00 256 ASN A O 1
ATOM 2045 N N . GLY A 1 257 ? -22.545 12.331 25.405 1.00 78.69 257 GLY A N 1
ATOM 2046 C CA . GLY A 1 257 ? -21.531 11.877 26.361 1.00 78.69 257 GLY A CA 1
ATOM 2047 C C . GLY A 1 257 ? -21.566 10.369 26.642 1.00 78.69 257 GLY A C 1
ATOM 2048 O O . GLY A 1 257 ? -21.084 9.906 27.685 1.00 78.69 257 GLY A O 1
ATOM 2049 N N . LYS A 1 258 ? -22.156 9.558 25.750 1.00 86.50 258 LYS A N 1
ATOM 2050 C CA . LYS A 1 258 ? -22.092 8.088 25.830 1.00 86.50 258 LYS A CA 1
ATOM 2051 C C . LYS A 1 258 ? -20.972 7.555 24.938 1.00 86.50 258 LYS A C 1
ATOM 2053 O O . LYS A 1 258 ? -20.646 8.142 23.914 1.00 86.50 258 LYS A O 1
ATOM 2058 N N . GLY A 1 259 ? -20.403 6.412 25.321 1.00 90.06 259 GLY A N 1
ATOM 2059 C CA . GLY A 1 259 ? -19.215 5.866 24.659 1.00 90.06 259 GLY A CA 1
ATOM 2060 C C . GLY A 1 259 ? -17.985 6.759 24.854 1.00 90.06 259 GLY A C 1
ATOM 2061 O O . GLY A 1 259 ? -17.960 7.569 25.784 1.00 90.06 259 GLY A O 1
ATOM 2062 N N . GLY A 1 260 ? -16.987 6.633 23.981 1.00 92.25 260 GLY A N 1
ATOM 2063 C CA . GLY A 1 260 ? -15.754 7.421 24.062 1.00 92.25 260 GLY A CA 1
ATOM 2064 C C . GLY A 1 260 ? -14.705 6.795 24.976 1.00 92.25 260 GLY A C 1
ATOM 2065 O O . GLY A 1 260 ? -14.327 7.364 26.000 1.00 92.25 260 GLY A O 1
ATOM 2066 N N . HIS A 1 261 ? -14.269 5.593 24.618 1.00 94.19 261 HIS A N 1
ATOM 2067 C CA . HIS A 1 261 ? -13.339 4.769 25.384 1.00 94.19 261 HIS A CA 1
ATOM 2068 C C . HIS A 1 261 ? -11.925 4.758 24.808 1.00 94.19 261 HIS A C 1
ATOM 2070 O O . HIS A 1 261 ? -11.042 4.198 25.440 1.00 94.19 261 HIS A O 1
ATOM 2076 N N . ALA A 1 262 ? -11.666 5.345 23.637 1.00 84.88 262 ALA A N 1
ATOM 2077 C CA . ALA A 1 262 ? -10.284 5.524 23.198 1.00 84.88 262 ALA A CA 1
ATOM 2078 C C . ALA A 1 262 ? -9.592 6.587 24.059 1.00 84.88 262 ALA A C 1
ATOM 2080 O O . ALA A 1 262 ? -10.253 7.526 24.508 1.00 84.88 262 ALA A O 1
ATOM 2081 N N . ALA A 1 263 ? -8.280 6.461 24.261 1.00 81.19 263 ALA A N 1
ATOM 2082 C CA . ALA A 1 263 ? -7.507 7.390 25.086 1.00 81.19 263 ALA A CA 1
ATOM 2083 C C . ALA A 1 263 ? -7.639 8.853 24.633 1.00 81.19 263 ALA A C 1
ATOM 2085 O O . ALA A 1 263 ? -7.731 9.747 25.464 1.00 81.19 263 ALA A O 1
ATOM 2086 N N . TRP A 1 264 ? -7.763 9.087 23.322 1.00 79.12 264 TRP A N 1
ATOM 2087 C CA . TRP A 1 264 ? -7.944 10.421 22.738 1.00 79.12 264 TRP A CA 1
ATOM 2088 C C . TRP A 1 264 ? -9.376 10.975 22.825 1.00 79.12 264 TRP A C 1
ATOM 2090 O O . TRP A 1 264 ? -9.627 12.096 22.387 1.00 79.12 264 TRP A O 1
ATOM 2100 N N . SER A 1 265 ? -10.355 10.215 23.325 1.00 83.00 265 SER A N 1
ATOM 2101 C CA . SER A 1 265 ? -11.715 10.740 23.484 1.00 83.00 265 SER A CA 1
ATOM 2102 C C . SER A 1 265 ? -11.782 11.692 24.675 1.00 83.00 265 SER A C 1
ATOM 2104 O O . SER A 1 265 ? -11.434 11.312 25.791 1.00 83.00 265 SER A O 1
ATOM 2106 N N . SER A 1 266 ? -12.343 12.882 24.466 1.00 78.38 266 SER A N 1
ATOM 2107 C CA . SER A 1 266 ? -12.554 13.900 25.502 1.00 78.38 266 SER A CA 1
ATOM 2108 C C . SER A 1 266 ? -13.726 13.608 26.448 1.00 78.38 266 SER A C 1
ATOM 2110 O O . SER A 1 266 ? -13.967 14.380 27.371 1.00 78.38 266 SER A O 1
ATOM 2112 N N . ASN A 1 267 ? -14.460 12.499 26.267 1.00 80.88 267 ASN A N 1
ATOM 2113 C CA . ASN A 1 267 ? -15.612 12.182 27.114 1.00 80.88 267 ASN A CA 1
ATOM 2114 C C . ASN A 1 267 ? -15.180 11.889 28.566 1.00 80.88 267 ASN A C 1
ATOM 2116 O O . ASN A 1 267 ? -14.497 10.875 28.789 1.00 80.88 267 ASN A O 1
ATOM 2120 N N . PRO A 1 268 ? -15.607 12.708 29.550 1.00 77.75 268 PRO A N 1
ATOM 2121 C CA . PRO A 1 268 ? -15.182 12.576 30.939 1.00 77.75 268 PRO A CA 1
ATOM 2122 C C . PRO A 1 268 ? -15.832 11.366 31.627 1.00 77.75 268 PRO A C 1
ATOM 2124 O O . PRO A 1 268 ? -16.931 10.923 31.278 1.00 77.75 268 PRO A O 1
ATOM 2127 N N . GLY A 1 269 ? -15.139 10.807 32.624 1.00 78.81 269 GLY A N 1
ATOM 2128 C CA . GLY A 1 269 ? -15.658 9.728 33.479 1.00 78.81 269 GLY A CA 1
ATOM 2129 C C . GLY A 1 269 ? -15.819 8.360 32.797 1.00 78.81 269 GLY A C 1
ATOM 2130 O O . GLY A 1 269 ? -16.470 7.468 33.351 1.00 78.81 269 GLY A O 1
ATOM 2131 N N . LYS A 1 270 ? -15.263 8.177 31.592 1.00 84.50 270 LYS A N 1
ATOM 2132 C CA . LYS A 1 270 ? -15.212 6.881 30.898 1.00 84.50 270 LYS A CA 1
ATOM 2133 C C . LYS A 1 270 ? -13.909 6.159 31.198 1.00 84.50 270 LYS A C 1
ATOM 2135 O O . LYS A 1 270 ? -12.864 6.782 31.327 1.00 84.50 270 LYS A O 1
ATOM 2140 N N . THR A 1 271 ? -13.975 4.835 31.229 1.00 90.69 271 THR A N 1
ATOM 2141 C CA . THR A 1 271 ? -12.777 3.995 31.219 1.00 90.69 271 THR A CA 1
ATOM 2142 C C . THR A 1 271 ? -12.134 4.075 29.837 1.00 90.69 271 THR A C 1
ATOM 2144 O O . THR A 1 271 ? -12.844 4.017 28.826 1.00 90.69 271 THR A O 1
ATOM 2147 N N . LYS A 1 272 ? -10.815 4.265 29.790 1.00 91.31 272 LYS A N 1
ATOM 2148 C CA . LYS A 1 272 ? -10.068 4.481 28.548 1.00 91.31 272 LYS A CA 1
ATOM 2149 C C . LYS A 1 272 ? -9.206 3.266 28.237 1.00 91.31 272 LYS A C 1
ATOM 2151 O O . LYS A 1 272 ? -8.611 2.686 29.142 1.00 91.31 272 LYS A O 1
ATOM 2156 N N . PHE A 1 273 ? -9.191 2.854 26.972 1.00 89.56 273 PHE A N 1
ATOM 2157 C CA . PHE A 1 273 ? -8.200 1.913 26.460 1.00 89.56 273 PHE A CA 1
ATOM 2158 C C . PHE A 1 273 ? -6.803 2.528 26.614 1.00 89.56 273 PHE A C 1
ATOM 2160 O O . PHE A 1 273 ? -6.712 3.756 26.704 1.00 89.56 273 PHE A O 1
ATOM 2167 N N . PRO A 1 274 ? -5.743 1.702 26.643 1.00 86.25 274 PRO A N 1
ATOM 2168 C CA . PRO A 1 274 ? -4.373 2.199 26.694 1.00 86.25 274 PRO A CA 1
ATOM 2169 C C . PRO A 1 274 ? -4.106 3.284 25.644 1.00 86.25 274 PRO A C 1
ATOM 2171 O O . PRO A 1 274 ? -4.605 3.211 24.520 1.00 86.25 274 PRO A O 1
ATOM 2174 N N . ASP A 1 275 ? -3.327 4.289 26.022 1.00 81.75 275 ASP A N 1
ATOM 2175 C CA . ASP A 1 275 ? -2.940 5.421 25.174 1.00 81.75 275 ASP A CA 1
ATOM 2176 C C . ASP A 1 275 ? -2.099 5.012 23.963 1.00 81.75 275 ASP A C 1
ATOM 2178 O O . ASP A 1 275 ? -2.236 5.588 22.885 1.00 81.75 275 ASP A O 1
ATOM 2182 N N . ASN A 1 276 ? -1.311 3.951 24.107 1.00 66.50 276 ASN A N 1
ATOM 2183 C CA . ASN A 1 276 ? -0.533 3.347 23.037 1.00 66.50 276 ASN A CA 1
ATOM 2184 C C . ASN A 1 276 ? -1.358 2.478 22.063 1.00 66.50 276 ASN A C 1
ATOM 2186 O O . ASN A 1 276 ? -0.788 1.923 21.122 1.00 66.50 276 ASN A O 1
ATOM 2190 N N . TRP A 1 277 ? -2.675 2.318 22.256 1.00 74.75 277 TRP A N 1
ATOM 2191 C CA . TRP A 1 277 ? -3.528 1.560 21.333 1.00 74.75 277 TRP A CA 1
ATOM 2192 C C . TRP A 1 277 ? -4.215 2.467 20.327 1.00 74.75 277 TRP A C 1
ATOM 2194 O O . TRP A 1 277 ? -5.115 3.225 20.673 1.00 74.75 277 TRP A O 1
ATOM 2204 N N . ASP A 1 278 ? -3.885 2.292 19.051 1.00 66.06 278 ASP A N 1
ATOM 2205 C CA . ASP A 1 278 ? -4.590 2.948 17.957 1.00 66.06 278 ASP A CA 1
ATOM 2206 C C . ASP A 1 278 ? -5.971 2.314 17.659 1.00 66.06 278 ASP A C 1
ATOM 2208 O O . ASP A 1 278 ? -6.409 1.316 18.247 1.00 66.06 278 ASP A O 1
ATOM 2212 N N . SER A 1 279 ? -6.686 2.892 16.689 1.00 72.88 279 SER A N 1
ATOM 2213 C CA . SER A 1 279 ? -8.011 2.404 16.279 1.00 72.88 279 SER A CA 1
ATOM 2214 C C . SER A 1 279 ? -7.995 0.943 15.806 1.00 72.88 279 SER A C 1
ATOM 2216 O O . SER A 1 279 ? -8.969 0.215 16.017 1.00 72.88 279 SER A O 1
ATOM 2218 N N . ARG A 1 280 ? -6.905 0.494 15.172 1.00 74.50 280 ARG A N 1
ATOM 2219 C CA . ARG A 1 280 ? -6.776 -0.863 14.629 1.00 74.50 280 ARG A CA 1
ATOM 2220 C C . ARG A 1 280 ? -6.574 -1.869 15.754 1.00 74.50 280 ARG A C 1
ATOM 2222 O O . ARG A 1 280 ? -7.227 -2.914 15.749 1.00 74.50 280 ARG A O 1
ATOM 2229 N N . GLN A 1 281 ? -5.729 -1.544 16.726 1.00 81.12 281 GLN A N 1
ATOM 2230 C CA . GLN A 1 281 ? -5.496 -2.370 17.901 1.00 81.12 281 GLN A CA 1
ATOM 2231 C C . GLN A 1 281 ? -6.779 -2.509 18.730 1.00 81.12 281 GLN A C 1
ATOM 2233 O O . GLN A 1 281 ? -7.178 -3.633 19.036 1.00 81.12 281 GLN A O 1
ATOM 2238 N N . ILE A 1 282 ? -7.505 -1.413 18.992 1.00 83.94 282 ILE A N 1
ATOM 2239 C CA . ILE A 1 282 ? -8.806 -1.464 19.687 1.00 83.94 282 ILE A CA 1
ATOM 2240 C C . ILE A 1 282 ? -9.791 -2.372 18.934 1.00 83.94 282 ILE A C 1
ATOM 2242 O O . ILE A 1 282 ? -10.404 -3.254 19.538 1.00 83.94 282 ILE A O 1
ATOM 2246 N N . GLN A 1 283 ? -9.923 -2.214 17.610 1.00 89.62 283 GLN A N 1
ATOM 2247 C CA . GLN A 1 283 ? -10.795 -3.069 16.793 1.00 89.62 283 GLN A CA 1
ATOM 2248 C C . GLN A 1 283 ? -10.407 -4.546 16.889 1.00 89.62 283 GLN A C 1
ATOM 2250 O O . GLN A 1 283 ? -11.272 -5.393 17.125 1.00 89.62 283 GLN A O 1
ATOM 2255 N N . LYS A 1 284 ? -9.113 -4.855 16.737 1.00 86.94 284 LYS A N 1
ATOM 2256 C CA . LYS A 1 284 ? -8.567 -6.215 16.829 1.00 86.94 284 LYS A CA 1
ATOM 2257 C C . LYS A 1 284 ? -8.894 -6.838 18.186 1.00 86.94 284 LYS A C 1
ATOM 2259 O O . LYS A 1 284 ? -9.387 -7.963 18.234 1.00 86.94 284 LYS A O 1
ATOM 2264 N N . MET A 1 285 ? -8.684 -6.100 19.276 1.00 93.81 285 MET A N 1
ATOM 2265 C CA . MET A 1 285 ? -8.923 -6.595 20.631 1.00 93.81 285 MET A CA 1
ATOM 2266 C C . MET A 1 285 ? -10.410 -6.812 20.904 1.00 93.81 285 MET A C 1
ATOM 2268 O O . MET A 1 285 ? -10.788 -7.896 21.342 1.00 93.81 285 MET A O 1
ATOM 2272 N N . VAL A 1 286 ? -11.275 -5.863 20.542 1.00 96.44 286 VAL A N 1
ATOM 2273 C CA . VAL A 1 286 ? -12.734 -6.015 20.682 1.00 96.44 286 VAL A CA 1
ATOM 2274 C C . VAL A 1 286 ? -13.255 -7.205 19.868 1.00 96.44 286 VAL A C 1
ATOM 2276 O O . VAL A 1 286 ? -14.015 -8.021 20.388 1.00 96.44 286 VAL A O 1
ATOM 2279 N N . MET A 1 287 ? -12.822 -7.369 18.614 1.00 95.56 287 MET A N 1
ATOM 2280 C CA . MET A 1 287 ? -13.209 -8.530 17.801 1.00 95.56 287 MET A CA 1
ATOM 2281 C C . MET A 1 287 ? -12.678 -9.850 18.374 1.00 95.56 287 MET A C 1
ATOM 2283 O O . MET A 1 287 ? -13.364 -10.869 18.299 1.00 95.56 287 MET A O 1
ATOM 2287 N N . SER A 1 288 ? -11.493 -9.845 18.990 1.00 94.50 288 SER A N 1
ATOM 2288 C CA . SER A 1 288 ? -10.939 -11.033 19.649 1.00 94.50 288 SER A CA 1
ATOM 2289 C C . SER A 1 288 ? -11.751 -11.477 20.874 1.00 94.50 288 SER A C 1
ATOM 2291 O O . SER A 1 288 ? -11.802 -12.667 21.165 1.00 94.50 288 SER A O 1
ATOM 2293 N N . VAL A 1 289 ? -12.408 -10.551 21.584 1.00 97.31 289 VAL A N 1
ATOM 2294 C CA . VAL A 1 289 ? -13.323 -10.883 22.693 1.00 97.31 289 VAL A CA 1
ATOM 2295 C C . VAL A 1 289 ? -14.611 -11.502 22.151 1.00 97.31 289 VAL A C 1
ATOM 2297 O O . VAL A 1 289 ? -15.136 -12.436 22.736 1.00 97.31 289 VAL A O 1
ATOM 2300 N N . ILE A 1 290 ? -15.108 -11.020 21.008 1.00 97.25 290 ILE A N 1
ATOM 2301 C CA . ILE A 1 290 ? -16.319 -11.570 20.377 1.00 97.25 290 ILE A CA 1
ATOM 2302 C C . ILE A 1 290 ? -16.085 -12.986 19.847 1.00 97.25 290 ILE A C 1
ATOM 2304 O O . ILE A 1 290 ? -16.969 -13.832 19.929 1.00 97.25 290 ILE A O 1
ATOM 2308 N N . THR A 1 291 ? -14.909 -13.225 19.270 1.00 94.88 291 THR A N 1
ATOM 2309 C CA . THR A 1 291 ? -14.556 -14.511 18.651 1.00 94.88 291 THR A CA 1
ATOM 2310 C C . THR A 1 291 ? -14.105 -15.562 19.658 1.00 94.88 291 THR A C 1
ATOM 2312 O O . THR A 1 291 ? -14.318 -16.743 19.412 1.00 94.88 291 THR A O 1
ATOM 2315 N N . ASN A 1 292 ? -13.496 -15.154 20.775 1.00 93.81 292 ASN A N 1
ATOM 2316 C CA . ASN A 1 292 ? -13.020 -16.067 21.812 1.00 93.81 292 ASN A CA 1
ATOM 2317 C C . ASN A 1 292 ? -13.143 -15.443 23.220 1.00 93.81 292 ASN A C 1
ATOM 2319 O O . ASN A 1 292 ? -12.137 -15.003 23.794 1.00 93.81 292 ASN A O 1
ATOM 2323 N N . PRO A 1 293 ? -14.367 -15.312 23.760 1.00 96.69 293 PRO A N 1
ATOM 2324 C CA . PRO A 1 293 ? -14.582 -14.772 25.098 1.00 96.69 293 PRO A CA 1
ATOM 2325 C C . PRO A 1 293 ? -14.100 -15.741 26.184 1.00 96.69 293 PRO A C 1
ATOM 2327 O O . PRO A 1 293 ? -14.233 -16.952 26.044 1.00 96.69 293 PRO A O 1
ATOM 2330 N N . SER A 1 294 ? -13.587 -15.201 27.289 1.00 94.69 294 SER A N 1
ATOM 2331 C CA . SER A 1 294 ? -13.333 -15.971 28.514 1.00 94.69 294 SER A CA 1
ATOM 2332 C C . SER A 1 294 ? -14.613 -16.151 29.332 1.00 94.69 294 SER A C 1
ATOM 2334 O O . SER A 1 294 ? -14.814 -17.195 29.938 1.00 94.69 294 SER A O 1
ATOM 2336 N N . GLU A 1 295 ? -15.489 -15.145 29.329 1.00 94.88 295 GLU A N 1
ATOM 2337 C CA . GLU A 1 295 ? -16.798 -15.198 29.979 1.00 94.88 295 GLU A CA 1
ATOM 2338 C C . GLU A 1 295 ? -17.886 -14.718 29.018 1.00 94.88 295 GLU A C 1
ATOM 2340 O O . GLU A 1 295 ? -17.690 -13.781 28.234 1.00 94.88 295 GLU A O 1
ATOM 2345 N N . ASP A 1 296 ? -19.058 -15.339 29.115 1.00 94.75 296 ASP A N 1
ATOM 2346 C CA . ASP A 1 296 ? -20.218 -15.036 28.289 1.00 94.75 296 ASP A CA 1
ATOM 2347 C C . ASP A 1 296 ? -21.488 -14.984 29.154 1.00 94.75 296 ASP A C 1
ATOM 2349 O O . ASP A 1 296 ? -22.106 -16.002 29.470 1.00 94.75 296 ASP A O 1
ATOM 2353 N N . VAL A 1 297 ? -21.853 -13.772 29.580 1.00 92.88 297 VAL A N 1
ATOM 2354 C CA . VAL A 1 297 ? -22.788 -13.534 30.688 1.00 92.88 297 VAL A CA 1
ATOM 2355 C C . VAL A 1 297 ? -24.055 -12.837 30.196 1.00 92.88 297 VAL A C 1
ATOM 2357 O O . VAL A 1 297 ? -23.996 -11.837 29.480 1.00 92.88 297 VAL A O 1
ATOM 2360 N N . ILE A 1 298 ? -25.231 -13.315 30.608 1.00 88.06 298 ILE A N 1
ATOM 2361 C CA . ILE A 1 298 ? -26.510 -12.616 30.397 1.00 88.06 298 ILE A CA 1
ATOM 2362 C C . ILE A 1 298 ? -26.674 -11.549 31.488 1.00 88.06 298 ILE A C 1
ATOM 2364 O O . ILE A 1 298 ? -26.572 -11.856 32.670 1.00 88.06 298 ILE A O 1
ATOM 2368 N N . ILE A 1 299 ? -26.959 -10.297 31.114 1.00 81.31 299 ILE A N 1
ATOM 2369 C CA . ILE A 1 299 ? -27.007 -9.168 32.061 1.00 81.31 299 ILE A CA 1
ATOM 2370 C C . ILE A 1 299 ? -28.398 -8.553 32.112 1.00 81.31 299 ILE A C 1
ATOM 2372 O O . ILE A 1 299 ? -28.899 -8.099 31.088 1.00 81.31 299 ILE A O 1
ATOM 2376 N N . LYS A 1 300 ? -28.974 -8.413 33.315 1.00 76.25 300 LYS A N 1
ATOM 2377 C CA . LYS A 1 300 ? -30.293 -7.804 33.617 1.00 76.25 300 LYS A CA 1
ATOM 2378 C C . LYS A 1 300 ? -31.502 -8.499 32.975 1.00 76.25 300 LYS A C 1
ATOM 2380 O O . LYS A 1 300 ? -32.527 -8.646 33.620 1.00 76.25 300 LYS A O 1
ATOM 2385 N N . SER A 1 301 ? -31.416 -8.891 31.706 1.00 80.69 301 SER A N 1
ATOM 2386 C CA . SER A 1 301 ? -32.474 -9.546 30.942 1.00 80.69 301 SER A CA 1
ATOM 2387 C C . SER A 1 301 ? -31.879 -10.476 29.886 1.00 80.69 301 SER A C 1
ATOM 2389 O O . SER A 1 301 ? -30.785 -10.231 29.382 1.00 80.69 301 SER A O 1
ATOM 2391 N N . LYS A 1 302 ? -32.664 -11.460 29.432 1.00 81.12 302 LYS A N 1
ATOM 2392 C CA . LYS A 1 302 ? -32.314 -12.381 28.329 1.00 81.12 302 LYS A CA 1
ATOM 2393 C C . LYS A 1 302 ? -31.954 -11.709 26.991 1.00 81.12 302 LYS A C 1
ATOM 2395 O O . LYS A 1 302 ? -31.539 -12.384 26.052 1.00 81.12 302 LYS A O 1
ATOM 2400 N N . ASN A 1 303 ? -32.158 -10.395 26.875 1.00 90.62 303 ASN A N 1
ATOM 2401 C CA . ASN A 1 303 ? -31.908 -9.616 25.666 1.00 90.62 303 ASN A CA 1
ATOM 2402 C C . ASN A 1 303 ? -30.583 -8.841 25.700 1.00 90.62 303 ASN A C 1
ATOM 2404 O O . ASN A 1 303 ? -30.261 -8.172 24.716 1.00 90.62 303 ASN A O 1
ATOM 2408 N N . LEU A 1 304 ? -29.829 -8.909 26.797 1.00 92.88 304 LEU A N 1
ATOM 2409 C CA . LEU A 1 304 ? -28.549 -8.230 26.965 1.00 92.88 304 LEU A CA 1
ATOM 2410 C C . LEU A 1 304 ? -27.490 -9.236 27.415 1.00 92.88 304 LEU A C 1
ATOM 2412 O O . LEU A 1 304 ? -27.734 -10.059 28.294 1.00 92.88 304 LEU A O 1
ATOM 2416 N N . ARG A 1 305 ? -26.316 -9.161 26.795 1.00 94.50 305 ARG A N 1
ATOM 2417 C CA . ARG A 1 305 ? -25.207 -10.096 27.007 1.00 94.50 305 ARG A CA 1
ATOM 2418 C C . ARG A 1 305 ? -23.894 -9.326 27.085 1.00 94.50 305 ARG A C 1
ATOM 2420 O O . ARG A 1 305 ? -23.747 -8.353 26.342 1.00 94.50 305 ARG A O 1
ATOM 2427 N N . SER A 1 306 ? -22.960 -9.763 27.921 1.00 97.00 306 SER A N 1
ATOM 2428 C CA . SER A 1 306 ? -21.568 -9.312 27.880 1.00 97.00 306 SER A CA 1
ATOM 2429 C C . SER A 1 306 ? -20.635 -10.463 27.589 1.00 97.00 306 SER A C 1
ATOM 2431 O O . SER A 1 306 ? -20.691 -11.501 28.238 1.00 97.00 306 SER A O 1
ATOM 2433 N N . LEU A 1 307 ? -19.758 -10.222 26.624 1.00 97.62 307 LEU A N 1
ATOM 2434 C CA . LEU A 1 307 ? -18.598 -11.048 26.341 1.00 97.62 307 LEU A CA 1
ATOM 2435 C C . LEU A 1 307 ? -17.395 -10.381 26.989 1.00 97.62 307 LEU A C 1
ATOM 2437 O O . LEU A 1 307 ? -17.190 -9.179 26.799 1.00 97.62 307 LEU A O 1
ATOM 2441 N N . ILE A 1 308 ? -16.623 -11.134 27.760 1.00 97.12 308 ILE A N 1
ATOM 2442 C CA . ILE A 1 308 ? -15.502 -10.599 28.529 1.00 97.12 308 ILE A CA 1
ATOM 2443 C C . ILE A 1 308 ? -14.273 -11.443 28.249 1.00 97.12 308 ILE A C 1
ATOM 2445 O O . ILE A 1 308 ? -14.343 -12.669 28.231 1.00 97.12 308 ILE A O 1
ATOM 2449 N N . ALA A 1 309 ? -13.137 -10.792 28.031 1.00 95.31 309 ALA A N 1
ATOM 2450 C CA . ALA A 1 309 ? -11.851 -11.470 28.026 1.00 95.31 309 ALA A CA 1
ATOM 2451 C C . ALA A 1 309 ? -10.721 -10.498 28.371 1.00 95.31 309 ALA A C 1
ATOM 2453 O O . ALA A 1 309 ? -10.855 -9.284 28.198 1.00 95.31 309 ALA A O 1
ATOM 2454 N N . VAL A 1 310 ? -9.591 -11.037 28.826 1.00 92.56 310 VAL A N 1
ATOM 2455 C CA . VAL A 1 310 ? -8.363 -10.262 29.039 1.00 92.56 310 VAL A CA 1
ATOM 2456 C C . VAL A 1 310 ? -7.504 -10.319 27.777 1.00 92.56 310 VAL A C 1
ATOM 2458 O O . VAL A 1 310 ? -7.311 -11.389 27.193 1.00 92.56 310 VAL A O 1
ATOM 2461 N N . ARG A 1 311 ? -6.999 -9.167 27.329 1.00 89.62 311 ARG A N 1
ATOM 2462 C CA . ARG A 1 311 ? -6.064 -9.046 26.202 1.00 89.62 311 ARG A CA 1
ATOM 2463 C C . ARG A 1 311 ? -4.945 -8.091 26.575 1.00 89.62 311 ARG A C 1
ATOM 2465 O O . ARG A 1 311 ? -5.226 -6.957 26.947 1.00 89.62 311 ARG A O 1
ATOM 2472 N N . TYR A 1 312 ? -3.698 -8.553 26.485 1.00 84.69 312 TYR A N 1
ATOM 2473 C CA . TYR A 1 312 ? -2.518 -7.787 26.910 1.00 84.69 312 TYR A CA 1
ATOM 2474 C C . TYR A 1 312 ? -2.677 -7.183 28.321 1.00 84.69 312 TYR A C 1
ATOM 2476 O O . TYR A 1 312 ? -2.433 -6.002 28.531 1.00 84.69 312 TYR A O 1
ATOM 2484 N N . GLY A 1 313 ? -3.182 -7.972 29.276 1.00 85.94 313 GLY A N 1
ATOM 2485 C CA . GLY A 1 313 ? -3.415 -7.519 30.656 1.00 85.94 313 GLY A CA 1
ATOM 2486 C C . GLY A 1 313 ? -4.637 -6.612 30.859 1.00 85.94 313 GLY A C 1
ATOM 2487 O O . GLY A 1 313 ? -4.991 -6.321 31.995 1.00 85.94 313 GLY A O 1
ATOM 2488 N N . ILE A 1 314 ? -5.337 -6.209 29.795 1.00 90.44 314 ILE A N 1
ATOM 2489 C CA . ILE A 1 314 ? -6.531 -5.362 29.885 1.00 90.44 314 ILE A CA 1
ATOM 2490 C C . ILE A 1 314 ? -7.789 -6.227 29.826 1.00 90.44 314 ILE A C 1
ATOM 2492 O O . ILE A 1 314 ? -8.029 -6.918 28.832 1.00 90.44 314 ILE A O 1
ATOM 2496 N N . LYS A 1 315 ? -8.625 -6.178 30.869 1.00 95.81 315 LYS A N 1
ATOM 2497 C CA . LYS A 1 315 ? -9.958 -6.799 30.862 1.00 95.81 315 LYS A CA 1
ATOM 2498 C C . LYS A 1 315 ? -10.890 -5.972 29.981 1.00 95.81 315 LYS A C 1
ATOM 2500 O O . LYS A 1 315 ? -11.092 -4.791 30.240 1.00 95.81 315 LYS A O 1
ATOM 2505 N N . ILE A 1 316 ? -11.460 -6.572 28.940 1.00 97.56 316 ILE A N 1
ATOM 2506 C CA . ILE A 1 316 ? -12.338 -5.895 27.977 1.00 97.56 316 ILE A CA 1
ATOM 2507 C C . ILE A 1 316 ? -13.732 -6.509 28.061 1.00 97.56 316 ILE A C 1
ATOM 2509 O O . ILE A 1 316 ? -13.877 -7.725 27.954 1.00 97.56 316 ILE A O 1
ATOM 2513 N N . GLU A 1 317 ? -14.754 -5.666 28.201 1.00 97.56 317 GLU A N 1
ATOM 2514 C CA . GLU A 1 317 ? -16.164 -6.059 28.153 1.00 97.56 317 GLU A CA 1
ATOM 2515 C C . GLU A 1 317 ? -16.796 -5.567 26.844 1.00 97.56 317 GLU A C 1
ATOM 2517 O O . GLU A 1 317 ? -16.739 -4.380 26.517 1.00 97.56 317 GLU A O 1
ATOM 2522 N N . VAL A 1 318 ? -17.435 -6.472 26.100 1.00 98.06 318 VAL A N 1
ATOM 2523 C CA . VAL A 1 318 ? -18.215 -6.178 24.891 1.00 98.06 318 VAL A CA 1
ATOM 2524 C C . VAL A 1 318 ? -19.686 -6.446 25.174 1.00 98.06 318 VAL A C 1
ATOM 2526 O O . VAL A 1 318 ? -20.077 -7.582 25.428 1.00 98.06 318 VAL A O 1
ATOM 2529 N N . ARG A 1 319 ? -20.525 -5.409 25.084 1.00 97.12 319 ARG A N 1
ATOM 2530 C CA . ARG A 1 319 ? -21.966 -5.498 25.366 1.00 97.12 319 ARG A CA 1
ATOM 2531 C C . ARG A 1 319 ? -22.776 -5.694 24.098 1.00 97.12 319 ARG A C 1
ATOM 2533 O O . ARG A 1 319 ? -22.674 -4.902 23.159 1.00 97.12 319 ARG A O 1
ATOM 2540 N N . LEU A 1 320 ? -23.670 -6.675 24.112 1.00 97.38 320 LEU A N 1
ATOM 2541 C CA . LEU A 1 320 ? -24.540 -7.026 22.998 1.00 97.38 320 LEU A CA 1
ATOM 2542 C C . LEU A 1 320 ? -26.017 -6.906 23.375 1.00 97.38 320 LEU A C 1
ATOM 2544 O O . LEU A 1 320 ? -26.415 -7.147 24.512 1.00 97.38 320 LEU A O 1
ATOM 2548 N N . SER A 1 321 ? -26.845 -6.548 22.392 1.00 96.19 321 SER A N 1
ATOM 2549 C CA . SER A 1 321 ? -28.303 -6.638 22.471 1.00 96.19 321 SER A CA 1
ATOM 2550 C C . SER A 1 321 ? -28.847 -7.664 21.484 1.00 96.19 321 SER A C 1
ATOM 2552 O O . SER A 1 321 ? -28.400 -7.744 20.334 1.00 96.19 321 SER A O 1
ATOM 2554 N N . LYS A 1 322 ? -29.846 -8.432 21.921 1.00 95.31 322 LYS A N 1
ATOM 2555 C CA . LYS A 1 322 ? -30.545 -9.402 21.080 1.00 95.31 322 LYS A CA 1
ATOM 2556 C C . LYS A 1 322 ? -31.336 -8.678 19.990 1.00 95.31 322 LYS A C 1
ATOM 2558 O O . LYS A 1 322 ? -31.951 -7.634 20.223 1.00 95.31 322 LYS A O 1
ATOM 2563 N N . LYS A 1 323 ? -31.308 -9.225 18.777 1.00 93.81 323 LYS A N 1
ATOM 2564 C CA . LYS A 1 323 ? -32.083 -8.783 17.611 1.00 93.81 323 LYS A CA 1
ATOM 2565 C C . LYS A 1 323 ? -32.803 -9.985 16.999 1.00 93.81 323 LYS A C 1
ATOM 2567 O O . LYS A 1 323 ? -32.518 -11.129 17.329 1.00 93.81 323 LYS A O 1
ATOM 2572 N N . LYS A 1 324 ? -33.721 -9.717 16.063 1.00 89.06 324 LYS A N 1
ATOM 2573 C CA . LYS A 1 324 ? -34.494 -10.755 15.351 1.00 89.06 324 LYS A CA 1
ATOM 2574 C C . LYS A 1 324 ? -33.593 -11.791 14.652 1.00 89.06 324 LYS A C 1
ATOM 2576 O O . LYS A 1 324 ? -33.928 -12.962 14.609 1.00 89.06 324 LYS A O 1
ATOM 2581 N N . LYS A 1 325 ? -32.441 -11.343 14.131 1.00 88.50 325 LYS A N 1
ATOM 2582 C CA . LYS A 1 325 ? -31.401 -12.168 13.493 1.00 88.50 325 LYS A CA 1
ATOM 2583 C C . LYS A 1 325 ? -30.079 -12.002 14.253 1.00 88.50 325 LYS A C 1
ATOM 2585 O O . LYS A 1 325 ? -29.267 -11.156 13.873 1.00 88.50 325 LYS A O 1
ATOM 2590 N N . GLY A 1 326 ? -29.928 -12.727 15.360 1.00 94.06 326 GLY A N 1
ATOM 2591 C CA . GLY A 1 326 ? -28.697 -12.761 16.157 1.00 94.06 326 GLY A CA 1
ATOM 2592 C C . GLY A 1 326 ? -28.506 -11.580 17.115 1.00 94.06 326 GLY A C 1
ATOM 2593 O O . GLY A 1 326 ? -29.463 -10.980 17.605 1.00 94.06 326 GLY A O 1
ATOM 2594 N N . TRP A 1 327 ? -27.251 -11.243 17.386 1.00 96.62 327 TRP A N 1
ATOM 2595 C CA . TRP A 1 327 ? -26.828 -10.233 18.349 1.00 96.62 327 TRP A CA 1
ATOM 2596 C C . TRP A 1 327 ? -26.230 -9.009 17.658 1.00 96.62 327 TRP A C 1
ATOM 2598 O O . TRP A 1 327 ? -25.654 -9.095 16.575 1.00 96.62 327 TRP A O 1
ATOM 2608 N N . ARG A 1 328 ? -26.363 -7.840 18.285 1.00 96.88 328 ARG A N 1
ATOM 2609 C CA . ARG A 1 328 ? -25.717 -6.595 17.853 1.00 96.88 328 ARG A CA 1
ATOM 2610 C C . ARG A 1 328 ? -24.840 -6.068 18.978 1.00 96.88 328 ARG A C 1
ATOM 2612 O O . ARG A 1 328 ? -25.335 -5.897 20.087 1.00 96.88 328 ARG A O 1
ATOM 2619 N N . VAL A 1 329 ? -23.589 -5.736 18.669 1.00 97.12 329 VAL A N 1
ATOM 2620 C CA . VAL A 1 329 ? -22.704 -5.004 19.585 1.00 97.12 329 VAL A CA 1
ATOM 2621 C C . VAL A 1 329 ? -23.230 -3.583 19.786 1.00 97.12 329 VAL A C 1
ATOM 2623 O O . VAL A 1 329 ? -23.524 -2.881 18.818 1.00 97.12 329 VAL A O 1
ATOM 2626 N N . ASN A 1 330 ? -23.357 -3.172 21.045 1.00 94.94 330 ASN A N 1
ATOM 2627 C CA . ASN A 1 330 ? -23.782 -1.827 21.426 1.00 94.94 330 ASN A CA 1
ATOM 2628 C C . ASN A 1 330 ? -22.578 -0.951 21.792 1.00 94.94 330 ASN A C 1
ATOM 2630 O O . ASN A 1 330 ? -22.527 0.210 21.403 1.00 94.94 330 ASN A O 1
ATOM 2634 N N . THR A 1 331 ? -21.634 -1.507 22.557 1.00 95.94 331 THR A N 1
ATOM 2635 C CA . THR A 1 331 ? -20.414 -0.831 23.011 1.00 95.94 331 THR A CA 1
ATOM 2636 C C . THR A 1 331 ? -19.363 -1.862 23.443 1.00 95.94 331 THR A C 1
ATOM 2638 O O . THR A 1 331 ? -19.692 -3.037 23.633 1.00 95.94 331 THR A O 1
ATOM 2641 N N . ALA A 1 332 ? -18.122 -1.419 23.608 1.00 97.31 332 ALA A N 1
ATOM 2642 C CA . ALA A 1 332 ? -17.017 -2.172 24.177 1.00 97.31 332 ALA A CA 1
ATOM 2643 C C . ALA A 1 332 ? -16.089 -1.216 24.932 1.00 97.31 332 ALA A C 1
ATOM 2645 O O . ALA A 1 332 ? -15.908 -0.078 24.498 1.00 97.31 332 ALA A O 1
ATOM 2646 N N . PHE A 1 333 ? -15.521 -1.654 26.050 1.00 96.31 333 PHE A N 1
ATOM 2647 C CA . PHE A 1 333 ? -14.682 -0.803 26.893 1.00 96.31 333 PHE A CA 1
ATOM 2648 C C . PHE A 1 333 ? -13.768 -1.635 27.796 1.00 96.31 333 PHE A C 1
ATOM 2650 O O . PHE A 1 333 ? -14.084 -2.794 28.085 1.00 96.31 333 PHE A O 1
ATOM 2657 N N . PRO A 1 334 ? -12.647 -1.063 28.266 1.00 95.69 334 PRO A N 1
ATOM 2658 C CA . PRO A 1 334 ? -11.841 -1.703 29.288 1.00 95.69 334 PRO A CA 1
ATOM 2659 C C . PRO A 1 334 ? -12.541 -1.601 30.641 1.00 95.69 334 PRO A C 1
ATOM 2661 O O . PRO A 1 334 ? -13.119 -0.567 30.996 1.00 95.69 334 PRO A O 1
ATOM 2664 N N . VAL A 1 335 ? -12.488 -2.684 31.399 1.00 91.44 335 VAL A N 1
ATOM 2665 C CA . VAL A 1 335 ? -12.981 -2.771 32.767 1.00 91.44 335 VAL A CA 1
ATOM 2666 C C . VAL A 1 335 ? -11.822 -2.424 33.692 1.00 91.44 335 VAL A C 1
ATOM 2668 O O . VAL A 1 335 ? -10.785 -3.078 33.654 1.00 91.44 335 VAL A O 1
ATOM 2671 N N . VAL A 1 336 ? -12.000 -1.400 34.524 1.00 80.88 336 VAL A N 1
ATOM 2672 C CA . VAL A 1 336 ? -11.105 -1.112 35.653 1.00 80.88 336 VAL A CA 1
ATOM 2673 C C . VAL A 1 336 ? -11.811 -1.521 36.937 1.00 80.88 336 VAL A C 1
ATOM 2675 O O . VAL A 1 336 ? -12.961 -1.138 37.157 1.00 80.88 336 VAL A O 1
ATOM 2678 N N . GLU A 1 337 ? -11.131 -2.306 37.771 1.00 57.59 337 GLU A N 1
ATOM 2679 C CA . GLU A 1 337 ? -11.687 -2.822 39.030 1.00 57.59 337 GLU A CA 1
ATOM 2680 C C . GLU A 1 337 ? -11.924 -1.717 40.071 1.00 57.59 337 GLU A C 1
ATOM 2682 O O . GLU A 1 337 ? -12.778 -1.874 40.936 1.00 57.59 337 GLU A O 1
ATOM 2687 N N . ASN A 1 338 ? -11.278 -0.551 39.936 1.00 48.81 338 ASN A N 1
ATOM 2688 C CA . ASN A 1 338 ? -11.474 0.594 40.823 1.00 48.81 338 ASN A CA 1
ATOM 2689 C C . ASN A 1 338 ? -11.624 1.910 40.045 1.00 48.81 338 ASN A C 1
ATOM 2691 O O . ASN A 1 338 ? -10.687 2.407 39.429 1.00 48.81 338 ASN A O 1
ATOM 2695 N N . LYS A 1 339 ? -12.804 2.539 40.133 1.00 45.44 339 LYS A N 1
ATOM 2696 C CA . LYS A 1 339 ? -13.066 3.895 39.599 1.00 45.44 339 LYS A CA 1
ATOM 2697 C C . LYS A 1 339 ? -12.413 5.029 40.409 1.00 45.44 339 LYS A C 1
ATOM 2699 O O . LYS A 1 339 ? -12.580 6.193 40.059 1.00 45.44 339 LYS A O 1
ATOM 2704 N N . LYS A 1 340 ? -11.695 4.720 41.491 1.00 34.81 340 LYS A N 1
ATOM 2705 C CA . LYS A 1 340 ? -10.945 5.688 42.302 1.00 34.81 340 LYS A CA 1
ATOM 2706 C C . LYS A 1 340 ? -9.461 5.553 41.962 1.00 34.81 340 LYS A C 1
ATOM 2708 O O . LYS A 1 340 ? -8.799 4.717 42.559 1.00 34.81 340 LYS A O 1
ATOM 2713 N N . GLY A 1 341 ? -8.933 6.322 41.010 1.00 33.41 341 GLY A N 1
ATOM 2714 C CA . GLY A 1 341 ? -7.473 6.318 40.838 1.00 33.41 341 GLY A CA 1
ATOM 2715 C C . GLY A 1 341 ? -6.883 6.982 39.605 1.00 33.41 341 GLY A C 1
ATOM 2716 O O . GLY A 1 341 ? -5.734 7.390 39.671 1.00 33.41 341 GLY A O 1
ATOM 2717 N N . VAL A 1 342 ? -7.627 7.158 38.513 1.00 33.84 342 VAL A N 1
ATOM 2718 C CA . VAL A 1 342 ? -7.106 7.919 37.366 1.00 33.84 342 VAL A CA 1
ATOM 2719 C C . VAL A 1 342 ? -7.689 9.322 37.442 1.00 33.84 342 VAL A C 1
ATOM 2721 O O . VAL A 1 342 ? -8.806 9.569 36.986 1.00 33.84 342 VAL A O 1
ATOM 2724 N N . ARG A 1 343 ? -6.971 10.213 38.139 1.00 28.89 343 ARG A N 1
ATOM 2725 C CA . ARG A 1 343 ? -7.201 11.655 38.014 1.00 28.89 343 ARG A CA 1
ATOM 2726 C C . ARG A 1 343 ? -6.886 12.060 36.570 1.00 28.89 343 ARG A C 1
ATOM 2728 O O . ARG A 1 343 ? -5.944 11.536 35.982 1.00 28.89 343 ARG A O 1
ATOM 2735 N N . SER A 1 344 ? -7.760 12.915 36.046 1.00 35.59 344 SER A N 1
ATOM 2736 C CA . SER A 1 344 ? -7.664 13.628 34.768 1.00 35.59 344 SER A CA 1
ATOM 2737 C C . SER A 1 344 ? -6.336 14.334 34.578 1.00 35.59 344 SER A C 1
ATOM 2739 O O . SER A 1 344 ? -5.878 14.901 35.600 1.00 35.59 344 SER A O 1
#

Nearest PDB structures (foldseek):
  6d63-assembly4_G  TM=4.540E-01  e=2.633E-01  Pseudomonas sp. ADP
  7urz-assembly1_B  TM=5.115E-01  e=9.868E-01  Homo sapiens
  4mjf-assembly1_A-2  TM=5.497E-01  e=2.658E+00  Phocaeicola vulgatus ATCC 8482
  6zz8-assembly2_C-2  TM=4.675E-01  e=5.746E+00  Chlamydomonas reinhardtii
  3nvo-assembly1_A  TM=3.931E-01  e=6.778E+00  Salmonella enterica subsp. enterica serovar Typhimurium

pLDDT: mean 82.95, std 12.78, range [28.89, 98.06]

Solvent-accessible surface area (backbone atoms only — not comparable to full-atom values): 19110 Å² total; per-residue (Å²): 107,72,71,60,42,73,72,41,55,79,64,58,25,49,49,47,39,52,69,48,48,50,40,52,54,38,51,58,50,16,52,54,36,8,52,54,29,20,54,50,49,47,54,54,46,44,73,74,37,77,90,64,88,80,83,84,74,65,50,66,43,88,62,80,50,64,65,56,50,35,52,52,49,50,55,48,32,70,76,32,73,92,39,53,70,61,39,50,53,42,48,52,55,40,53,39,51,46,22,26,36,40,7,40,25,50,37,31,56,67,40,90,80,58,28,26,25,21,43,47,57,85,61,76,39,37,32,64,56,43,54,53,25,18,61,31,66,67,32,53,34,58,89,70,46,78,81,87,64,67,88,68,64,59,40,58,44,78,47,69,84,91,67,79,82,60,53,85,92,61,57,29,65,66,37,33,51,50,47,52,53,22,37,52,56,48,42,57,48,51,33,54,51,31,52,74,70,76,39,58,61,86,75,53,72,81,69,51,71,67,59,28,33,61,42,36,18,64,40,77,82,62,20,58,69,11,78,51,85,81,74,62,95,71,50,54,88,54,46,50,82,80,47,71,71,42,52,42,25,20,34,56,25,49,99,83,68,45,57,6,16,32,54,87,26,85,38,78,98,50,50,53,39,61,76,91,52,52,76,65,53,50,50,54,52,56,51,46,24,71,53,57,47,76,41,82,43,76,48,103,43,98,50,28,35,37,29,27,28,72,55,97,90,41,39,34,42,36,35,30,36,63,49,99,81,36,29,36,68,67,45,50,39,43,62,70,97,60,94,79,78,83,80,132

Foldseek 3Di:
DVVDLVPDDPVVNLCCCLLPVLLVVLVVLLVVLQVVLQVVLVVVCCVQCVPDDPVDGFDFDDDDDSVRLSVVLCVQCVVVVVPNVVSSLQSSQQSNQVRSQQSNQVSCLVDPLNWFKAFAAPPAAALVSLVRRLVGRPHRHPVRGDRDGGPGRTGIGTDRDDPDPPVDPRDSPVSVVLLVVLQVVLLVVQLVVCVVVVHHSVPRDRDDPVSSSVSSLCPPPRHPNRPPLDADPQQDPQEDPADPVQLCCQCANDPVLHHRADPPHPRPLAHHDDVPDDSNNVSVVLSCQRRDAPDWDDPPDPQKIWRWDADPNWIKIWIWGQDPRHIYTNYMHTDDPDSPDDDD

Radius of gyration: 25.44 Å; Cα contacts (8 Å, |Δi|>4): 501; chains: 1; bounding box: 61×56×77 Å

Mean predicted aligned error: 14.16 Å

Sequence (344 aa):
MLQKIASASTEDARIALIDELIPEVASQYSEQIAMVAAKWYEEVRADALPDVDDGFEALLAQTYSKKAIVEEIHDHILSNRNKFDEAIVDAMDRWIKIPGRATIAENCKRDPKKPRYALVPQGKTCAFCTMLAGRGFVYKSEKTAHKMHNHCDCVACPEWDANPNKIRGYNPDALSDEWDKAKKIVWEKNKAEARKNGKDANEVFEPTWQEVVAQLRKTRGLCSDGRVVKYPKNYPTNVKHISDRVWKHIMEGDANGKGGHAAWSSNPGKTKFPDNWDSRQIQKMVMSVITNPSEDVIIKSKNLRSLIAVRYGIKIEVRLSKKKKGWRVNTAFPVVENKKGVRS